Protein AF-0000000068231507 (afdb_homodimer)

Sequence (304 aa):
MLRFLLPLSLVLSSASALNRTSFLHSDNYHVSTVTATFSQALFDCKRLGWVLAIEEDAEETSALNTVLTETGHQADNIWLGGVYQEISGFYSQWIWIENGKIIEYTNWQSGEPSQSSTYPCIRKDALTSSYPGQWYANNCESNSYYFICQGDMLRFLLPLSLVLSSASALNRTSFLHSDNYHVSTVTATFSQALFDCKRLGWVLAIEEDAEETSALNTVLTETGHQADNIWLGGVYQEISGFYSQWIWIENGKIIEYTNWQSGEPSQSSTYPCIRKDALTSSYPGQWYANNCESNSYYFICQGD

InterPro domains:
  IPR001304 C-type lectin-like [PF00059] (36-150)
  IPR001304 C-type lectin-like [PS50041] (24-146)
  IPR001304 C-type lectin-like [SM00034] (16-150)
  IPR016186 C-type lectin-like/link domain superfamily [G3DSA:3.10.100.10] (15-150)
  IPR016187 C-type lectin fold [SSF56436] (28-150)
  IPR051663 C-type lectin and Tetranectin domain-containing protein [PTHR22799] (23-150)

Nearest PDB structures (foldseek):
  7juf-assembly2_B  TM=8.191E-01  e=8.506E-08  Homo sapiens
  7l62-assembly1_A  TM=7.751E-01  e=1.959E-07  Homo sapiens
  3l9j-assembly1_C  TM=8.094E-01  e=1.104E-06  Homo sapiens
  1egi-assembly1_A  TM=7.032E-01  e=3.859E-06  Homo sapiens
  7t4r-assembly1_A  TM=6.654E-01  e=7.434E-06  Homo sapiens

Foldseek 3Di:
DPPPPPPPPPPPPPPVPPPQFAWDDDDQKTWTPDWDFLVVQQCSQVVVVWGFADDQDPVSLVVVCVVCVVRVNQQFKAFGQWKFDDDDVPDIAIARNPVRHGRDDFFADPPPPDPPEDTWGWIFHHCPDPRHRGTYGHHRHPDIGMTMIGHD/DPPPPPPPPPPPPPPVPPPQFAWDDDDQKTWTPDWDFLVVQQCSQVVVVWGFADDQDPVSLVVVCVVCVVRVNLQFKAFGQWKFDDDDVPDIAIARNPVRHGRDDFFADPPPPDPPEDTWGWIFHHCPDPRHRGTYGHHRHPDIGMTMIGHD

Structure (mmCIF, N/CA/C/O backbone):
data_AF-0000000068231507-model_v1
#
loop_
_entity.id
_entity.type
_entity.pdbx_description
1 polymer 'C-type lectin domain-containing protein'
#
loop_
_atom_site.group_PDB
_atom_site.id
_atom_site.type_symbol
_atom_site.label_atom_id
_atom_site.label_alt_id
_atom_site.label_comp_id
_atom_site.label_asym_id
_atom_site.label_entity_id
_atom_site.label_seq_id
_atom_site.pdbx_PDB_ins_code
_atom_site.Cartn_x
_atom_site.Cartn_y
_atom_site.Cartn_z
_atom_site.occupancy
_atom_site.B_iso_or_equiv
_atom_site.auth_seq_id
_atom_site.auth_comp_id
_atom_site.auth_asym_id
_atom_site.auth_atom_id
_atom_site.pdbx_PDB_model_num
ATOM 1 N N . MET A 1 1 ? -55.875 20.703 -27.984 1 35.88 1 MET A N 1
ATOM 2 C CA . MET A 1 1 ? -54.688 20.953 -27.156 1 35.88 1 MET A CA 1
ATOM 3 C C . MET A 1 1 ? -53.812 19.703 -27.078 1 35.88 1 MET A C 1
ATOM 5 O O . MET A 1 1 ? -54.25 18.641 -26.641 1 35.88 1 MET A O 1
ATOM 9 N N . LEU A 1 2 ? -52.812 19.578 -28.047 1 38.75 2 LEU A N 1
ATOM 10 C CA . LEU A 1 2 ? -51.844 18.484 -28.266 1 38.75 2 LEU A CA 1
ATOM 11 C C . LEU A 1 2 ? -50.875 18.406 -27.109 1 38.75 2 LEU A C 1
ATOM 13 O O . LEU A 1 2 ? -50.156 19.359 -26.812 1 38.75 2 LEU A O 1
ATOM 17 N N . ARG A 1 3 ? -51.219 17.547 -26.094 1 46.53 3 ARG A N 1
ATOM 18 C CA . ARG A 1 3 ? -50.375 17.234 -24.953 1 46.53 3 ARG A CA 1
ATOM 19 C C . ARG A 1 3 ? -49 16.672 -25.391 1 46.53 3 ARG A C 1
ATOM 21 O O . ARG A 1 3 ? -48.938 15.609 -26.016 1 46.53 3 ARG A O 1
ATOM 28 N N . PHE A 1 4 ? -48.031 17.578 -25.734 1 44.31 4 PHE A N 1
ATOM 29 C CA . PHE A 1 4 ? -46.656 17.109 -25.969 1 44.31 4 PHE A CA 1
ATOM 30 C C . PHE A 1 4 ? -46.125 16.406 -24.734 1 44.31 4 PHE A C 1
ATOM 32 O O . PHE A 1 4 ? -46.094 16.984 -23.641 1 44.31 4 PHE A O 1
ATOM 39 N N . LEU A 1 5 ? -46.219 15.102 -24.703 1 46.78 5 LEU A N 1
ATOM 40 C CA . LEU A 1 5 ? -45.594 14.281 -23.672 1 46.78 5 LEU A CA 1
ATOM 41 C C . LEU A 1 5 ? -44.094 14.352 -23.75 1 46.78 5 LEU A C 1
ATOM 43 O O . LEU A 1 5 ? -43.5 13.992 -24.766 1 46.78 5 LEU A O 1
ATOM 47 N N . LEU A 1 6 ? -43.531 15.391 -23.125 1 46.06 6 LEU A N 1
ATOM 48 C CA . LEU A 1 6 ? -42.062 15.406 -23.062 1 46.06 6 LEU A CA 1
ATOM 49 C C . LEU A 1 6 ? -41.531 14.156 -22.375 1 46.06 6 LEU A C 1
ATOM 51 O O . LEU A 1 6 ? -41.938 13.852 -21.234 1 46.06 6 LEU A O 1
ATOM 55 N N . PRO A 1 7 ? -40.906 13.266 -23.234 1 52.22 7 PRO A N 1
ATOM 56 C CA . PRO A 1 7 ? -40.281 12.148 -22.5 1 52.22 7 PRO A CA 1
ATOM 57 C C . PRO A 1 7 ? -39.188 12.594 -21.547 1 52.22 7 PRO A C 1
ATOM 59 O O . PRO A 1 7 ? -38.312 13.391 -21.938 1 52.22 7 PRO A O 1
ATOM 62 N N . LEU A 1 8 ? -39.531 12.797 -20.297 1 48.03 8 LEU A N 1
ATOM 63 C CA . LEU A 1 8 ? -38.469 12.945 -19.297 1 48.03 8 LEU A CA 1
ATOM 64 C C . LEU A 1 8 ? -37.469 11.82 -19.422 1 48.03 8 LEU A C 1
ATOM 66 O O . LEU A 1 8 ? -37.781 10.664 -19.156 1 48.03 8 LEU A O 1
ATOM 70 N N . SER A 1 9 ? -36.531 12.031 -20.359 1 43.91 9 SER A N 1
ATOM 71 C CA . SER A 1 9 ? -35.438 11.086 -20.344 1 43.91 9 SER A CA 1
ATOM 72 C C . SER A 1 9 ? -34.688 11.125 -19.016 1 43.91 9 SER A C 1
ATOM 74 O O . SER A 1 9 ? -34.156 12.172 -18.625 1 43.91 9 SER A O 1
ATOM 76 N N . LEU A 1 10 ? -35.094 10.312 -18.062 1 41 10 LEU A N 1
ATOM 77 C CA . LEU A 1 10 ? -34.25 10.062 -16.891 1 41 10 LEU A CA 1
ATOM 78 C C . LEU A 1 10 ? -32.812 9.781 -17.297 1 41 10 LEU A C 1
ATOM 80 O O . LEU A 1 10 ? -32.531 8.758 -17.922 1 41 10 LEU A O 1
ATOM 84 N N . VAL A 1 11 ? -32.094 10.859 -17.5 1 38.72 11 VAL A N 1
ATOM 85 C CA . VAL A 1 11 ? -30.641 10.703 -17.641 1 38.72 11 VAL A CA 1
ATOM 86 C C . VAL A 1 11 ? -30.094 9.938 -16.438 1 38.72 11 VAL A C 1
ATOM 88 O O . VAL A 1 11 ? -30.156 10.414 -15.312 1 38.72 11 VAL A O 1
ATOM 91 N N . LEU A 1 12 ? -30.266 8.625 -16.438 1 39.69 12 LEU A N 1
ATOM 92 C CA . LEU A 1 12 ? -29.406 7.859 -15.539 1 39.69 12 LEU A CA 1
ATOM 93 C C . LEU A 1 12 ? -27.984 8.375 -15.594 1 39.69 12 LEU A C 1
ATOM 95 O O . LEU A 1 12 ? -27.297 8.25 -16.609 1 39.69 12 LEU A O 1
ATOM 99 N N . SER A 1 13 ? -27.828 9.539 -15.109 1 34.53 13 SER A N 1
ATOM 100 C CA . SER A 1 13 ? -26.422 9.875 -14.922 1 34.53 13 SER A CA 1
ATOM 101 C C . SER A 1 13 ? -25.641 8.719 -14.312 1 34.53 13 SER A C 1
ATOM 103 O O . SER A 1 13 ? -26.016 8.203 -13.25 1 34.53 13 SER A O 1
ATOM 105 N N . SER A 1 14 ? -25.125 7.816 -15.141 1 34.5 14 SER A N 1
ATOM 106 C CA . SER A 1 14 ? -24.109 6.875 -14.664 1 34.5 14 SER A CA 1
ATOM 107 C C . SER A 1 14 ? -23.141 7.551 -13.703 1 34.5 14 SER A C 1
ATOM 109 O O . SER A 1 14 ? -22.281 8.328 -14.117 1 34.5 14 SER A O 1
ATOM 111 N N . ALA A 1 15 ? -23.609 8.164 -12.625 1 33.62 15 ALA A N 1
ATOM 112 C CA . ALA A 1 15 ? -22.578 8.492 -11.641 1 33.62 15 ALA A CA 1
ATOM 113 C C . ALA A 1 15 ? -21.406 7.516 -11.734 1 33.62 15 ALA A C 1
ATOM 115 O O . ALA A 1 15 ? -21.609 6.301 -11.711 1 33.62 15 ALA A O 1
ATOM 116 N N . SER A 1 16 ? -20.438 7.77 -12.5 1 33.75 16 SER A N 1
ATOM 117 C CA . SER A 1 16 ? -19.172 7.051 -12.43 1 33.75 16 SER A CA 1
ATOM 118 C C . SER A 1 16 ? -18.938 6.5 -11.031 1 33.75 16 SER A C 1
ATOM 120 O O . SER A 1 16 ? -18.578 7.25 -10.117 1 33.75 16 SER A O 1
ATOM 122 N N . ALA A 1 17 ? -19.828 5.793 -10.406 1 37.31 17 ALA A N 1
ATOM 123 C CA . ALA A 1 17 ? -19.688 5.047 -9.156 1 37.31 17 ALA A CA 1
ATOM 124 C C . ALA A 1 17 ? -18.234 4.621 -8.938 1 37.31 17 ALA A C 1
ATOM 126 O O . ALA A 1 17 ? -17.578 4.152 -9.867 1 37.31 17 ALA A O 1
ATOM 127 N N . LEU A 1 18 ? -17.469 5.332 -8.195 1 42.47 18 LEU A N 1
ATOM 128 C CA . LEU A 1 18 ? -16.109 4.984 -7.758 1 42.47 18 LEU A CA 1
ATOM 129 C C . LEU A 1 18 ? -15.922 3.473 -7.758 1 42.47 18 LEU A C 1
ATOM 131 O O . LEU A 1 18 ? -16.625 2.75 -7.047 1 42.47 18 LEU A O 1
ATOM 135 N N . ASN A 1 19 ? -15.922 2.85 -8.906 1 49.78 19 ASN A N 1
ATOM 136 C CA . ASN A 1 19 ? -15.789 1.42 -9.164 1 49.78 19 ASN A CA 1
ATOM 137 C C . ASN A 1 19 ? -14.93 0.732 -8.109 1 49.78 19 ASN A C 1
ATOM 139 O O . ASN A 1 19 ? -13.711 0.908 -8.078 1 49.78 19 ASN A O 1
ATOM 143 N N . ARG A 1 20 ? -15.469 0.669 -6.84 1 63.59 20 ARG A N 1
ATOM 144 C CA . ARG A 1 20 ? -14.883 -0.117 -5.758 1 63.59 20 ARG A CA 1
ATOM 145 C C . ARG A 1 20 ? -14.469 -1.499 -6.25 1 63.59 20 ARG A C 1
ATOM 147 O O . ARG A 1 20 ? -15.18 -2.125 -7.035 1 63.59 20 ARG A O 1
ATOM 154 N N . THR A 1 21 ? -13.203 -1.754 -6.109 1 76.31 21 THR A N 1
ATOM 155 C CA . THR A 1 21 ? -12.727 -3.107 -6.379 1 76.31 21 THR A CA 1
ATOM 156 C C . THR A 1 21 ? -13.633 -4.137 -5.707 1 76.31 21 THR A C 1
ATOM 158 O O . THR A 1 21 ? -13.984 -3.992 -4.535 1 76.31 21 THR A O 1
ATOM 161 N N . SER A 1 22 ? -14.258 -4.988 -6.523 1 88 22 SER A N 1
ATOM 162 C CA . SER A 1 22 ? -14.992 -6.125 -5.977 1 88 22 SER A CA 1
ATOM 163 C C . SER A 1 22 ? -14.117 -7.375 -5.93 1 88 22 SER A C 1
ATOM 165 O O . SER A 1 22 ? -13.078 -7.438 -6.59 1 88 22 SER A O 1
ATOM 167 N N . PHE A 1 23 ? -14.539 -8.312 -5.074 1 92.5 23 PHE A N 1
ATOM 168 C CA . PHE A 1 23 ? -13.734 -9.492 -4.812 1 92.5 23 PHE A CA 1
ATOM 169 C C . PHE A 1 23 ? -14.594 -10.75 -4.836 1 92.5 23 PHE A C 1
ATOM 171 O O . PHE A 1 23 ? -15.766 -10.719 -4.457 1 92.5 23 PHE A O 1
ATOM 178 N N . LEU A 1 24 ? -14.008 -11.797 -5.398 1 94.75 24 LEU A N 1
ATOM 179 C CA . LEU A 1 24 ? -14.531 -13.141 -5.199 1 94.75 24 LEU A CA 1
ATOM 180 C C . LEU A 1 24 ? -13.867 -13.812 -4.008 1 94.75 24 LEU A C 1
ATOM 182 O O . LEU A 1 24 ? -12.656 -13.672 -3.807 1 94.75 24 LEU A O 1
ATOM 186 N N . HIS A 1 25 ? -14.68 -14.531 -3.287 1 88.94 25 HIS A N 1
ATOM 187 C CA . HIS A 1 25 ? -14.211 -15.023 -1.994 1 88.94 25 HIS A CA 1
ATOM 188 C C . HIS A 1 25 ? -14.07 -16.547 -1.998 1 88.94 25 HIS A C 1
ATOM 190 O O . HIS A 1 25 ? -14.883 -17.25 -2.592 1 88.94 25 HIS A O 1
ATOM 196 N N . SER A 1 26 ? -12.992 -17.016 -1.359 1 86.06 26 SER A N 1
ATOM 197 C CA . SER A 1 26 ? -12.758 -18.422 -1.038 1 86.06 26 SER A CA 1
ATOM 198 C C . SER A 1 26 ? -11.938 -18.562 0.234 1 86.06 26 SER A C 1
ATOM 200 O O . SER A 1 26 ? -10.75 -18.234 0.252 1 86.06 26 SER A O 1
ATOM 202 N N . ASP A 1 27 ? -12.602 -19.125 1.352 1 89.25 27 ASP A N 1
ATOM 203 C CA . ASP A 1 27 ? -11.93 -19.25 2.641 1 89.25 27 ASP A CA 1
ATOM 204 C C . ASP A 1 27 ? -11.391 -17.906 3.117 1 89.25 27 ASP A C 1
ATOM 206 O O . ASP A 1 27 ? -12.148 -16.938 3.24 1 89.25 27 ASP A O 1
ATOM 210 N N . ASN A 1 28 ? -10.109 -17.797 3.416 1 93.56 28 ASN A N 1
ATOM 211 C CA . ASN A 1 28 ? -9.539 -16.547 3.928 1 93.56 28 ASN A CA 1
ATOM 212 C C . ASN A 1 28 ? -8.883 -15.734 2.814 1 93.56 28 ASN A C 1
ATOM 214 O O . ASN A 1 28 ? -8.125 -14.805 3.086 1 93.56 28 ASN A O 1
ATOM 218 N N . TYR A 1 29 ? -9.273 -16.109 1.583 1 97.5 29 TYR A N 1
ATOM 219 C CA . TYR A 1 29 ? -8.695 -15.414 0.438 1 97.5 29 TYR A CA 1
ATOM 220 C C . TYR A 1 29 ? -9.773 -14.68 -0.349 1 97.5 29 TYR A C 1
ATOM 222 O O . TYR A 1 29 ? -10.922 -15.117 -0.404 1 97.5 29 TYR A O 1
ATOM 230 N N . HIS A 1 30 ? -9.383 -13.531 -0.897 1 96.25 30 HIS A N 1
ATOM 231 C CA . HIS A 1 30 ? -10.227 -12.648 -1.688 1 96.25 30 HIS A CA 1
ATOM 232 C C . HIS A 1 30 ? -9.547 -12.258 -2.998 1 96.25 30 HIS A C 1
ATOM 234 O O . HIS A 1 30 ? -8.531 -11.555 -2.992 1 96.25 30 HIS A O 1
ATOM 240 N N . VAL A 1 31 ? -10.078 -12.766 -4.109 1 98.19 31 VAL A N 1
ATOM 241 C CA . VAL A 1 31 ? -9.461 -12.508 -5.41 1 98.19 31 VAL A CA 1
ATOM 242 C C . VAL A 1 31 ? -10.188 -11.352 -6.098 1 98.19 31 VAL A C 1
ATOM 244 O O . VAL A 1 31 ? -11.414 -11.352 -6.211 1 98.19 31 VAL A O 1
ATOM 247 N N . SER A 1 32 ? -9.438 -10.344 -6.531 1 97.5 32 SER A N 1
ATOM 248 C CA . SER A 1 32 ? -10.016 -9.148 -7.148 1 97.5 32 SER A CA 1
ATOM 249 C C . SER A 1 32 ? -10.742 -9.492 -8.445 1 97.5 32 SER A C 1
ATOM 251 O O . SER A 1 32 ? -10.398 -10.477 -9.109 1 97.5 32 SER A O 1
ATOM 253 N N . THR A 1 33 ? -11.727 -8.656 -8.805 1 96.75 33 THR A N 1
ATOM 254 C CA . THR A 1 33 ? -12.414 -8.812 -10.078 1 96.75 33 THR A CA 1
ATOM 255 C C . THR A 1 33 ? -11.945 -7.773 -11.086 1 96.75 33 THR A C 1
ATOM 257 O O . THR A 1 33 ? -12.453 -7.707 -12.203 1 96.75 33 THR A O 1
ATOM 260 N N . VAL A 1 34 ? -10.992 -6.926 -10.688 1 96.56 34 VAL A N 1
ATOM 261 C CA . VAL A 1 34 ? -10.359 -5.949 -11.562 1 96.56 34 VAL A CA 1
ATOM 262 C C . VAL A 1 34 ? -8.836 -6.062 -11.461 1 96.56 34 VAL A C 1
ATOM 264 O O . VAL A 1 34 ? -8.32 -6.59 -10.469 1 96.56 34 VAL A O 1
ATOM 267 N N . THR A 1 35 ? -8.172 -5.645 -12.539 1 98.12 35 THR A N 1
ATOM 268 C CA . THR A 1 35 ? -6.719 -5.582 -12.484 1 98.12 35 THR A CA 1
ATOM 269 C C . THR A 1 35 ? -6.254 -4.242 -11.914 1 98.12 35 THR A C 1
ATOM 271 O O . THR A 1 35 ? -6.992 -3.258 -11.961 1 98.12 35 THR A O 1
ATOM 274 N N . ALA A 1 36 ? -5.105 -4.168 -11.352 1 98 36 ALA A N 1
ATOM 275 C CA . ALA A 1 36 ? -4.508 -2.967 -10.773 1 98 36 ALA A CA 1
ATOM 276 C C . ALA A 1 36 ? -2.986 -3.059 -10.758 1 98 36 ALA A C 1
ATOM 278 O O . ALA A 1 36 ? -2.422 -4.137 -10.961 1 98 36 ALA A O 1
ATOM 279 N N . THR A 1 37 ? -2.314 -1.858 -10.617 1 97.44 37 THR A N 1
ATOM 280 C CA . THR A 1 37 ? -0.885 -1.89 -10.32 1 97.44 37 THR A CA 1
ATOM 281 C C . THR A 1 37 ? -0.627 -2.502 -8.953 1 97.44 37 THR A C 1
ATOM 283 O O . THR A 1 37 ? -1.561 -2.713 -8.172 1 97.44 37 THR A O 1
ATOM 286 N N . PHE A 1 38 ? 0.608 -2.811 -8.734 1 97.56 38 PHE A N 1
ATOM 287 C CA . PHE A 1 38 ? 0.937 -3.391 -7.438 1 97.56 38 PHE A CA 1
ATOM 288 C C . PHE A 1 38 ? 0.535 -2.451 -6.305 1 97.56 38 PHE A C 1
ATOM 290 O O . PHE A 1 38 ? -0.063 -2.883 -5.316 1 97.56 38 PHE A O 1
ATOM 297 N N . SER A 1 39 ? 0.92 -1.185 -6.449 1 97.19 39 SER A N 1
ATOM 298 C CA . SER A 1 39 ? 0.623 -0.227 -5.391 1 97.19 39 SER A CA 1
ATOM 299 C C . SER A 1 39 ? -0.878 -0.125 -5.141 1 97.19 39 SER A C 1
ATOM 301 O O . SER A 1 39 ? -1.319 -0.052 -3.992 1 97.19 39 SER A O 1
ATOM 303 N N . GLN A 1 40 ? -1.629 -0.122 -6.203 1 96.88 40 GLN A N 1
ATOM 304 C CA . GLN A 1 40 ? -3.08 -0.073 -6.066 1 96.88 40 GLN A CA 1
ATOM 305 C C . GLN A 1 40 ? -3.613 -1.341 -5.402 1 96.88 40 GLN A C 1
ATOM 307 O O . GLN A 1 40 ? -4.52 -1.279 -4.57 1 96.88 40 GLN A O 1
ATOM 312 N N . ALA A 1 41 ? -3.096 -2.488 -5.773 1 98.12 41 ALA A N 1
ATOM 313 C CA . ALA A 1 41 ? -3.492 -3.762 -5.176 1 98.12 41 ALA A CA 1
ATOM 314 C C . ALA A 1 41 ? -3.207 -3.775 -3.678 1 98.12 41 ALA A C 1
ATOM 316 O O . ALA A 1 41 ? -4.051 -4.199 -2.883 1 98.12 41 ALA A O 1
ATOM 317 N N . LEU A 1 42 ? -1.971 -3.324 -3.348 1 97.5 42 LEU A N 1
ATOM 318 C CA . LEU A 1 42 ? -1.574 -3.221 -1.947 1 97.5 42 LEU A CA 1
ATOM 319 C C . LEU A 1 42 ? -2.584 -2.395 -1.156 1 97.5 42 LEU A C 1
ATOM 321 O O . LEU A 1 42 ? -3.053 -2.826 -0.1 1 97.5 42 LEU A O 1
ATOM 325 N N . PHE A 1 43 ? -2.938 -1.271 -1.662 1 95.62 43 PHE A N 1
ATOM 326 C CA . PHE A 1 43 ? -3.857 -0.356 -0.998 1 95.62 43 PHE A CA 1
ATOM 327 C C . PHE A 1 43 ? -5.258 -0.952 -0.93 1 95.62 43 PHE A C 1
ATOM 329 O O . PHE A 1 43 ? -5.922 -0.872 0.106 1 95.62 43 PHE A O 1
ATOM 336 N N . ASP A 1 44 ? -5.727 -1.572 -2.008 1 94.44 44 ASP A N 1
ATOM 337 C CA . ASP A 1 44 ? -7.078 -2.119 -2.072 1 94.44 44 ASP A CA 1
ATOM 338 C C . ASP A 1 44 ? -7.273 -3.227 -1.038 1 94.44 44 ASP A C 1
ATOM 340 O O . ASP A 1 44 ? -8.352 -3.361 -0.462 1 94.44 44 ASP A O 1
ATOM 344 N N . CYS A 1 45 ? -6.262 -4.008 -0.833 1 95.12 45 CYS A N 1
ATOM 345 C CA . CYS A 1 45 ? -6.371 -5.023 0.209 1 95.12 45 CYS A CA 1
ATOM 346 C C . CYS A 1 45 ? -6.387 -4.383 1.593 1 95.12 45 CYS A C 1
ATOM 348 O O . CYS A 1 45 ? -7.27 -4.668 2.402 1 95.12 45 CYS A O 1
ATOM 350 N N . LYS A 1 46 ? -5.523 -3.502 1.839 1 93 46 LYS A N 1
ATOM 351 C CA . LYS A 1 46 ? -5.34 -2.949 3.178 1 93 46 LYS A CA 1
ATOM 352 C C . LYS A 1 46 ? -6.551 -2.121 3.6 1 93 46 LYS A C 1
ATOM 354 O O . LYS A 1 46 ? -6.926 -2.115 4.773 1 93 46 LYS A O 1
ATOM 359 N N . ARG A 1 47 ? -7.066 -1.36 2.646 1 90.31 47 ARG A N 1
ATOM 360 C CA . ARG A 1 47 ? -8.188 -0.498 3.014 1 90.31 47 ARG A CA 1
ATOM 361 C C . ARG A 1 47 ? -9.391 -1.322 3.465 1 90.31 47 ARG A C 1
ATOM 363 O O . ARG A 1 47 ? -10.328 -0.787 4.055 1 90.31 47 ARG A O 1
ATOM 370 N N . LEU A 1 48 ? -9.383 -2.629 3.207 1 88.44 48 LEU A N 1
ATOM 371 C CA . LEU A 1 48 ? -10.461 -3.523 3.621 1 88.44 48 LEU A CA 1
ATOM 372 C C . LEU A 1 48 ? -10.047 -4.34 4.84 1 88.44 48 LEU A C 1
ATOM 374 O O . LEU A 1 48 ? -10.781 -5.23 5.273 1 88.44 48 LEU A O 1
ATOM 378 N N . GLY A 1 49 ? -8.844 -4.074 5.402 1 89.25 49 GLY A N 1
ATOM 379 C CA . GLY A 1 49 ? -8.344 -4.789 6.566 1 89.25 49 GLY A CA 1
ATOM 380 C C . GLY A 1 49 ? -7.645 -6.086 6.215 1 89.25 49 GLY A C 1
ATOM 381 O O . GLY A 1 49 ? -7.367 -6.906 7.09 1 89.25 49 GLY A O 1
ATOM 382 N N . TRP A 1 50 ? -7.461 -6.273 4.938 1 93.31 50 TRP A N 1
ATOM 383 C CA . TRP A 1 50 ? -6.762 -7.457 4.445 1 93.31 50 TRP A CA 1
ATOM 384 C C . TRP A 1 50 ? -5.324 -7.117 4.055 1 93.31 50 TRP A C 1
ATOM 386 O O . TRP A 1 50 ? -4.824 -6.043 4.387 1 93.31 50 TRP A O 1
ATOM 396 N N . VAL A 1 51 ? -4.586 -8.125 3.576 1 95.94 51 VAL A N 1
ATOM 397 C CA . VAL A 1 51 ? -3.225 -7.926 3.088 1 95.94 51 VAL A CA 1
ATOM 398 C C . VAL A 1 51 ? -3.023 -8.703 1.787 1 95.94 51 VAL A C 1
ATOM 400 O O . VAL A 1 51 ? -3.727 -9.68 1.524 1 95.94 51 VAL A O 1
ATOM 403 N N . LEU A 1 52 ? -2.117 -8.188 0.941 1 98.06 52 LEU A N 1
ATOM 404 C CA . LEU A 1 52 ? -1.762 -9.016 -0.207 1 98.06 52 LEU A CA 1
ATOM 405 C C . LEU A 1 52 ? -1.254 -10.383 0.244 1 98.06 52 LEU A C 1
ATOM 407 O O . LEU A 1 52 ? -0.46 -10.477 1.184 1 98.06 52 LEU A O 1
ATOM 411 N N . ALA A 1 53 ? -1.681 -11.406 -0.45 1 98.31 53 ALA A N 1
ATOM 412 C CA . ALA A 1 53 ? -1.384 -12.773 -0.045 1 98.31 53 ALA A CA 1
ATOM 413 C C . ALA A 1 53 ? 0.097 -13.094 -0.231 1 98.31 53 ALA A C 1
ATOM 415 O O . ALA A 1 53 ? 0.769 -12.484 -1.07 1 98.31 53 ALA A O 1
ATOM 416 N N . ILE A 1 54 ? 0.575 -14.023 0.561 1 98 54 ILE A N 1
ATOM 417 C CA . ILE A 1 54 ? 1.965 -14.461 0.516 1 98 54 ILE A CA 1
ATOM 418 C C . ILE A 1 54 ? 2.02 -15.984 0.345 1 98 54 ILE A C 1
ATOM 420 O O . ILE A 1 54 ? 1.013 -16.672 0.53 1 98 54 ILE A O 1
ATOM 424 N N . GLU A 1 55 ? 3.127 -16.5 -0.092 1 97.75 55 GLU A N 1
ATOM 425 C CA . GLU A 1 55 ? 3.445 -17.922 -0.182 1 97.75 55 GLU A CA 1
ATOM 426 C C . GLU A 1 55 ? 4.723 -18.25 0.585 1 97.75 55 GLU A C 1
ATOM 428 O O . GLU A 1 55 ? 5.82 -18.203 0.025 1 97.75 55 GLU A O 1
ATOM 433 N N . GLU A 1 56 ? 4.48 -18.703 1.808 1 97.25 56 GLU A N 1
ATOM 434 C CA . GLU A 1 56 ? 5.656 -18.938 2.641 1 97.25 56 GLU A CA 1
ATOM 435 C C . GLU A 1 56 ? 6.047 -20.406 2.627 1 97.25 56 GLU A C 1
ATOM 437 O O . GLU A 1 56 ? 7.094 -20.781 3.164 1 97.25 56 GLU A O 1
ATOM 442 N N . ASP A 1 57 ? 5.203 -21.266 2.141 1 97.56 57 ASP A N 1
ATOM 443 C CA . ASP A 1 57 ? 5.504 -22.688 1.996 1 97.56 57 ASP A CA 1
ATOM 444 C C . ASP A 1 57 ? 4.668 -23.312 0.881 1 97.56 57 ASP A C 1
ATOM 446 O O . ASP A 1 57 ? 3.822 -22.641 0.281 1 97.56 57 ASP A O 1
ATOM 450 N N . ALA A 1 58 ? 4.984 -24.578 0.623 1 97.44 58 ALA A N 1
ATOM 451 C CA . ALA A 1 58 ? 4.328 -25.281 -0.473 1 97.44 58 ALA A CA 1
ATOM 452 C C . ALA A 1 58 ? 2.828 -25.406 -0.217 1 97.44 58 ALA A C 1
ATOM 454 O O . ALA A 1 58 ? 2.027 -25.391 -1.155 1 97.44 58 ALA A O 1
ATOM 455 N N . GLU A 1 59 ? 2.457 -25.516 0.991 1 97.62 59 GLU A N 1
ATOM 456 C CA . GLU A 1 59 ? 1.044 -25.641 1.34 1 97.62 59 GLU A CA 1
ATOM 457 C C . GLU A 1 59 ? 0.277 -24.359 0.983 1 97.62 59 GLU A C 1
ATOM 459 O O . GLU A 1 59 ? -0.814 -24.438 0.413 1 97.62 59 GLU A O 1
ATOM 464 N N . GLU A 1 60 ? 0.829 -23.25 1.348 1 96.81 60 GLU A N 1
ATOM 465 C CA . GLU A 1 60 ? 0.204 -21.984 0.998 1 96.81 60 GLU A CA 1
ATOM 466 C C . GLU A 1 60 ? 0.131 -21.797 -0.516 1 96.81 60 GLU A C 1
ATOM 468 O O . GLU A 1 60 ? -0.862 -21.297 -1.038 1 96.81 60 GLU A O 1
ATOM 473 N N . THR A 1 61 ? 1.185 -22.234 -1.206 1 97.94 61 THR A N 1
ATOM 474 C CA . THR A 1 61 ? 1.195 -22.188 -2.664 1 97.94 61 THR A CA 1
ATOM 475 C C . THR A 1 61 ? 0.033 -22.984 -3.242 1 97.94 61 THR A C 1
ATOM 477 O O . THR A 1 61 ? -0.703 -22.484 -4.102 1 97.94 61 THR A O 1
ATOM 480 N N . SER A 1 62 ? -0.113 -24.188 -2.77 1 97.56 62 SER A N 1
ATOM 481 C CA . SER A 1 62 ? -1.188 -25.062 -3.238 1 97.56 62 SER A CA 1
ATOM 482 C C . SER A 1 62 ? -2.557 -24.484 -2.896 1 97.56 62 SER A C 1
ATOM 484 O O . SER A 1 62 ? -3.49 -24.562 -3.697 1 97.56 62 SER A O 1
ATOM 486 N N . ALA A 1 63 ? -2.701 -23.891 -1.725 1 97.44 63 ALA A N 1
ATOM 487 C CA . ALA A 1 63 ? -3.957 -23.266 -1.317 1 97.44 63 ALA A CA 1
ATOM 488 C C . ALA A 1 63 ? -4.332 -22.141 -2.262 1 97.44 63 ALA A C 1
ATOM 490 O O . ALA A 1 63 ? -5.492 -22.016 -2.674 1 97.44 63 ALA A O 1
ATOM 491 N N . LEU A 1 64 ? -3.371 -21.297 -2.588 1 98.25 64 LEU A N 1
ATOM 492 C CA . LEU A 1 64 ? -3.641 -20.188 -3.492 1 98.25 64 LEU A CA 1
ATOM 493 C C . LEU A 1 64 ? -4.027 -20.703 -4.879 1 98.25 64 LEU A C 1
ATOM 495 O O . LEU A 1 64 ? -4.926 -20.141 -5.52 1 98.25 64 LEU A O 1
ATOM 499 N N . ASN A 1 65 ? -3.355 -21.781 -5.355 1 98.38 65 ASN A N 1
ATOM 500 C CA . ASN A 1 65 ? -3.734 -22.375 -6.637 1 98.38 65 ASN A CA 1
ATOM 501 C C . ASN A 1 65 ? -5.188 -22.844 -6.625 1 98.38 65 ASN A C 1
ATOM 503 O O . ASN A 1 65 ? -5.914 -22.641 -7.602 1 98.38 65 ASN A O 1
ATOM 507 N N . THR A 1 66 ? -5.547 -23.438 -5.582 1 98.12 66 THR A N 1
ATOM 508 C CA . THR A 1 66 ? -6.914 -23.922 -5.441 1 98.12 66 THR A CA 1
ATOM 509 C C . THR A 1 66 ? -7.906 -22.766 -5.48 1 98.12 66 THR A C 1
ATOM 511 O O . THR A 1 66 ? -8.914 -22.828 -6.184 1 98.12 66 THR A O 1
ATOM 514 N N . VAL A 1 67 ? -7.66 -21.688 -4.789 1 98.12 67 VAL A N 1
ATOM 515 C CA . VAL A 1 67 ? -8.523 -20.516 -4.742 1 98.12 67 VAL A CA 1
ATOM 516 C C . VAL A 1 67 ? -8.656 -19.906 -6.141 1 98.12 67 VAL A C 1
ATOM 518 O O . VAL A 1 67 ? -9.75 -19.516 -6.551 1 98.12 67 VAL A O 1
ATOM 521 N N . LEU A 1 68 ? -7.566 -19.859 -6.844 1 98.38 68 LEU A N 1
ATOM 522 C CA . LEU A 1 68 ? -7.586 -19.281 -8.188 1 98.38 68 LEU A CA 1
ATOM 523 C C . LEU A 1 68 ? -8.438 -20.125 -9.125 1 98.38 68 LEU A C 1
ATOM 525 O O . LEU A 1 68 ? -9.125 -19.578 -10 1 98.38 68 LEU A O 1
ATOM 529 N N . THR A 1 69 ? -8.344 -21.422 -8.953 1 98.06 69 THR A N 1
ATOM 530 C CA . THR A 1 69 ? -9.188 -22.312 -9.734 1 98.06 69 THR A CA 1
ATOM 531 C C . THR A 1 69 ? -10.656 -22.109 -9.383 1 98.06 69 THR A C 1
ATOM 533 O O . THR A 1 69 ? -11.5 -21.953 -10.273 1 98.06 69 THR A O 1
ATOM 536 N N . GLU A 1 70 ? -10.953 -22.016 -8.141 1 97.69 70 GLU A N 1
ATOM 537 C CA . GLU A 1 70 ? -12.328 -21.922 -7.656 1 97.69 70 GLU A CA 1
ATOM 538 C C . GLU A 1 70 ? -12.961 -20.594 -8.062 1 97.69 70 GLU A C 1
ATOM 540 O O . GLU A 1 70 ? -14.172 -20.516 -8.266 1 97.69 70 GLU A O 1
ATOM 545 N N . THR A 1 71 ? -12.188 -19.594 -8.203 1 97.62 71 THR A N 1
ATOM 546 C CA . THR A 1 71 ? -12.727 -18.266 -8.484 1 97.62 71 THR A CA 1
ATOM 547 C C . THR A 1 71 ? -12.648 -17.953 -9.977 1 97.62 71 THR A C 1
ATOM 549 O O . THR A 1 71 ? -12.961 -16.844 -10.398 1 97.62 71 THR A O 1
ATOM 552 N N . GLY A 1 72 ? -12.195 -18.891 -10.719 1 97.56 72 GLY A N 1
ATOM 553 C CA . GLY A 1 72 ? -12.18 -18.734 -12.164 1 97.56 72 GLY A CA 1
ATOM 554 C C . GLY A 1 72 ? -11.008 -17.922 -12.664 1 97.56 72 GLY A C 1
ATOM 555 O O . GLY A 1 72 ? -11.086 -17.297 -13.727 1 97.56 72 GLY A O 1
ATOM 556 N N . HIS A 1 73 ? -9.922 -17.922 -11.922 1 98.56 73 HIS A N 1
ATOM 557 C CA . HIS A 1 73 ? -8.766 -17.109 -12.281 1 98.56 73 HIS A CA 1
ATOM 558 C C . HIS A 1 73 ? -7.59 -17.984 -12.719 1 98.56 73 HIS A C 1
ATOM 560 O O . HIS A 1 73 ? -6.434 -17.594 -12.57 1 98.56 73 HIS A O 1
ATOM 566 N N . GLN A 1 74 ? -7.852 -19.141 -13.258 1 98.19 74 GLN A N 1
ATOM 567 C CA . GLN A 1 74 ? -6.793 -20.062 -13.633 1 98.19 74 GLN A CA 1
ATOM 568 C C . GLN A 1 74 ? -5.934 -19.5 -14.766 1 98.19 74 GLN A C 1
ATOM 570 O O . GLN A 1 74 ? -4.746 -19.812 -14.867 1 98.19 74 GLN A O 1
ATOM 575 N N . ALA A 1 75 ? -6.469 -18.672 -15.617 1 98.69 75 ALA A N 1
ATOM 576 C CA . ALA A 1 75 ? -5.758 -18.188 -16.797 1 98.69 75 ALA A CA 1
ATOM 577 C C . ALA A 1 75 ? -5.184 -16.797 -16.547 1 98.69 75 ALA A C 1
ATOM 579 O O . ALA A 1 75 ? -4.715 -16.125 -17.469 1 98.69 75 ALA A O 1
ATOM 580 N N . ASP A 1 76 ? -5.27 -16.328 -15.352 1 98.75 76 ASP A N 1
ATOM 581 C CA . ASP A 1 76 ? -4.895 -14.945 -15.039 1 98.75 76 ASP A CA 1
ATOM 582 C C . ASP A 1 76 ? -3.588 -14.898 -14.25 1 98.75 76 ASP A C 1
ATOM 584 O O . ASP A 1 76 ? -3.303 -15.789 -13.453 1 98.75 76 ASP A O 1
ATOM 588 N N . ASN A 1 77 ? -2.773 -13.883 -14.508 1 98.81 77 ASN A N 1
ATOM 589 C CA . ASN A 1 77 ? -1.659 -13.531 -13.633 1 98.81 77 ASN A CA 1
ATOM 590 C C . ASN A 1 77 ? -2.133 -12.781 -12.391 1 98.81 77 ASN A C 1
ATOM 592 O O . ASN A 1 77 ? -3.102 -12.023 -12.453 1 98.81 77 ASN A O 1
ATOM 596 N N . ILE A 1 78 ? -1.397 -13.062 -11.281 1 98.88 78 ILE A N 1
ATOM 597 C CA . ILE A 1 78 ? -1.896 -12.594 -9.992 1 98.88 78 ILE A CA 1
ATOM 598 C C . ILE A 1 78 ? -0.777 -11.883 -9.234 1 98.88 78 ILE A C 1
ATOM 600 O O . ILE A 1 78 ? 0.329 -12.414 -9.109 1 98.88 78 ILE A O 1
ATOM 604 N N . TRP A 1 79 ? -1.055 -10.602 -8.758 1 98.88 79 TRP A N 1
ATOM 605 C CA . TRP A 1 79 ? -0.128 -10.008 -7.805 1 98.88 79 TRP A CA 1
ATOM 606 C C . TRP A 1 79 ? -0.16 -10.75 -6.473 1 98.88 79 TRP A C 1
ATOM 608 O O . TRP A 1 79 ? -1.235 -11.062 -5.953 1 98.88 79 TRP A O 1
ATOM 618 N N . LEU A 1 80 ? 1.016 -11.062 -5.902 1 98.81 80 LEU A N 1
ATOM 619 C CA . LEU A 1 80 ? 1.218 -11.438 -4.508 1 98.81 80 LEU A CA 1
ATOM 620 C C . LEU A 1 80 ? 1.853 -10.297 -3.721 1 98.81 80 LEU A C 1
ATOM 622 O O . LEU A 1 80 ? 2.068 -9.211 -4.258 1 98.81 80 LEU A O 1
ATOM 626 N N . GLY A 1 81 ? 2.189 -10.57 -2.443 1 98.5 81 GLY A N 1
ATOM 627 C CA . GLY A 1 81 ? 2.672 -9.492 -1.59 1 98.5 81 GLY A CA 1
ATOM 628 C C . GLY A 1 81 ? 4.184 -9.383 -1.569 1 98.5 81 GLY A C 1
ATOM 629 O O . GLY A 1 81 ? 4.754 -8.742 -0.681 1 98.5 81 GLY A O 1
ATOM 630 N N . GLY A 1 82 ? 4.855 -9.969 -2.533 1 97.62 82 GLY A N 1
ATOM 631 C CA . GLY A 1 82 ? 6.309 -9.945 -2.523 1 97.62 82 GLY A CA 1
ATOM 632 C C . GLY A 1 82 ? 6.891 -8.766 -3.281 1 97.62 82 GLY A C 1
ATOM 633 O O . GLY A 1 82 ? 6.43 -8.438 -4.375 1 97.62 82 GLY A O 1
ATOM 634 N N . VAL A 1 83 ? 7.898 -8.172 -2.699 1 95.94 83 VAL A N 1
ATOM 635 C CA . VAL A 1 83 ? 8.539 -7.004 -3.297 1 95.94 83 VAL A CA 1
ATOM 636 C C . VAL A 1 83 ? 10.047 -7.086 -3.102 1 95.94 83 VAL A C 1
ATOM 638 O O . VAL A 1 83 ? 10.523 -7.672 -2.127 1 95.94 83 VAL A O 1
ATOM 641 N N . TYR A 1 84 ? 10.727 -6.539 -4.117 1 93.31 84 TYR A N 1
ATOM 642 C CA . TYR A 1 84 ? 12.164 -6.336 -3.955 1 93.31 84 TYR A CA 1
ATOM 643 C C . TYR A 1 84 ? 12.445 -5.039 -3.209 1 93.31 84 TYR A C 1
ATOM 645 O O . TYR A 1 84 ? 12.273 -3.949 -3.758 1 93.31 84 TYR A O 1
ATOM 653 N N . GLN A 1 85 ? 12.828 -5.191 -1.893 1 89.12 85 GLN A N 1
ATOM 654 C CA . GLN A 1 85 ? 13.047 -4.023 -1.048 1 89.12 85 GLN A CA 1
ATOM 655 C C . GLN A 1 85 ? 14.492 -3.535 -1.146 1 89.12 85 GLN A C 1
ATOM 657 O O . GLN A 1 85 ? 15.43 -4.332 -1.083 1 89.12 85 GLN A O 1
ATOM 662 N N . GLU A 1 86 ? 14.586 -2.27 -1.448 1 78 86 GLU A N 1
ATOM 663 C CA . GLU A 1 86 ? 15.906 -1.643 -1.413 1 78 86 GLU A CA 1
ATOM 664 C C . GLU A 1 86 ? 16.172 -0.996 -0.057 1 78 86 GLU A C 1
ATOM 666 O O . GLU A 1 86 ? 15.438 -0.102 0.367 1 78 86 GLU A O 1
ATOM 671 N N . ILE A 1 87 ? 17 -1.789 0.694 1 70.88 87 ILE A N 1
ATOM 672 C CA . ILE A 1 87 ? 17.391 -1.208 1.972 1 70.88 87 ILE A CA 1
ATOM 673 C C . ILE A 1 87 ? 18.672 -0.394 1.792 1 70.88 87 ILE A C 1
ATOM 675 O O . ILE A 1 87 ? 19.656 -0.876 1.21 1 70.88 87 ILE A O 1
ATOM 679 N N . SER A 1 88 ? 18.766 0.674 2.471 1 59.47 88 SER A N 1
ATOM 680 C CA . SER A 1 88 ? 19.922 1.563 2.477 1 59.47 88 SER A CA 1
ATOM 681 C C . SER A 1 88 ? 20.844 1.285 1.289 1 59.47 88 SER A C 1
ATOM 683 O O . SER A 1 88 ? 20.844 0.177 0.75 1 59.47 88 SER A O 1
ATOM 685 N N . GLY A 1 89 ? 20.766 1.78 0.086 1 58.56 89 GLY A N 1
ATOM 686 C CA . GLY A 1 89 ? 21.625 1.78 -1.092 1 58.56 89 GLY A CA 1
ATOM 687 C C . GLY A 1 89 ? 22.578 0.606 -1.134 1 58.56 89 GLY A C 1
ATOM 688 O O . GLY A 1 89 ? 23.234 0.367 -2.152 1 58.56 89 GLY A O 1
ATOM 689 N N . PHE A 1 90 ? 22.641 -0.273 -0.003 1 63.38 90 PHE A N 1
ATOM 690 C CA . PHE A 1 90 ? 23.75 -1.232 -0.049 1 63.38 90 PHE A CA 1
ATOM 691 C C . PHE A 1 90 ? 23.219 -2.66 -0.09 1 63.38 90 PHE A C 1
ATOM 693 O O . PHE A 1 90 ? 23.906 -3.574 -0.542 1 63.38 90 PHE A O 1
ATOM 700 N N . TYR A 1 91 ? 22.016 -2.738 0.388 1 76.88 91 TYR A N 1
ATOM 701 C CA . TYR A 1 91 ? 21.5 -4.105 0.398 1 76.88 91 TYR A CA 1
ATOM 702 C C . TYR A 1 91 ? 20.062 -4.148 -0.1 1 76.88 91 TYR A C 1
ATOM 704 O O . TYR A 1 91 ? 19.328 -3.172 0.037 1 76.88 91 TYR A O 1
ATOM 712 N N . SER A 1 92 ? 19.797 -5.102 -1.022 1 84.75 92 SER A N 1
ATOM 713 C CA . SER A 1 92 ? 18.453 -5.367 -1.503 1 84.75 92 SER A CA 1
ATOM 714 C C . SER A 1 92 ? 18.047 -6.812 -1.238 1 84.75 92 SER A C 1
ATOM 716 O O . SER A 1 92 ? 18.891 -7.707 -1.212 1 84.75 92 SER A O 1
ATOM 718 N N . GLN A 1 93 ? 16.75 -6.949 -0.863 1 90.62 93 GLN A N 1
ATOM 719 C CA . GLN A 1 93 ? 16.25 -8.289 -0.571 1 90.62 93 GLN A CA 1
ATOM 720 C C . GLN A 1 93 ? 14.773 -8.406 -0.928 1 90.62 93 GLN A C 1
ATOM 722 O O . GLN A 1 93 ? 14.055 -7.406 -0.953 1 90.62 93 GLN A O 1
ATOM 727 N N . TRP A 1 94 ? 14.438 -9.688 -1.249 1 94.81 94 TRP A N 1
ATOM 728 C CA . TRP A 1 94 ? 13.023 -9.984 -1.426 1 94.81 94 TRP A CA 1
ATOM 729 C C . TRP A 1 94 ? 12.328 -10.156 -0.079 1 94.81 94 TRP A C 1
ATOM 731 O O . TRP A 1 94 ? 12.781 -10.945 0.759 1 94.81 94 TRP A O 1
ATOM 741 N N . ILE A 1 95 ? 11.242 -9.398 0.134 1 96.06 95 ILE A N 1
ATOM 742 C CA . ILE A 1 95 ? 10.492 -9.5 1.38 1 96.06 95 ILE A CA 1
ATOM 743 C C . ILE A 1 95 ? 9 -9.617 1.075 1 96.06 95 ILE A C 1
ATOM 745 O O . ILE A 1 95 ? 8.562 -9.305 -0.034 1 96.06 95 ILE A O 1
ATOM 749 N N . TRP A 1 96 ? 8.297 -10.164 2.004 1 97.44 96 TRP A N 1
ATOM 750 C CA . TRP A 1 96 ? 6.855 -9.953 2.031 1 97.44 96 TRP A CA 1
ATOM 751 C C . TRP A 1 96 ? 6.52 -8.57 2.588 1 97.44 96 TRP A C 1
ATOM 753 O O . TRP A 1 96 ? 6.82 -8.273 3.746 1 97.44 96 TRP A O 1
ATOM 763 N N . ILE A 1 97 ? 5.852 -7.773 1.882 1 96.12 97 ILE A N 1
ATOM 764 C CA . ILE A 1 97 ? 5.77 -6.332 2.109 1 96.12 97 ILE A CA 1
ATOM 765 C C . ILE A 1 97 ? 4.969 -6.059 3.381 1 96.12 97 ILE A C 1
ATOM 767 O O . ILE A 1 97 ? 5.207 -5.059 4.066 1 96.12 97 ILE A O 1
ATOM 771 N N . GLU A 1 98 ? 4.043 -6.926 3.695 1 93.31 98 GLU A N 1
ATOM 772 C CA . GLU A 1 98 ? 3.164 -6.66 4.832 1 93.31 98 GLU A CA 1
ATOM 773 C C . GLU A 1 98 ? 3.926 -6.754 6.152 1 93.31 98 GLU A C 1
ATOM 775 O O . GLU A 1 98 ? 3.797 -5.883 7.012 1 93.31 98 GLU A O 1
ATOM 780 N N . ASN A 1 99 ? 4.723 -7.789 6.289 1 90.56 99 ASN A N 1
ATOM 781 C CA . ASN A 1 99 ? 5.359 -8 7.586 1 90.56 99 ASN A CA 1
ATOM 782 C C . ASN A 1 99 ? 6.871 -7.797 7.504 1 90.56 99 ASN A C 1
ATOM 784 O O . ASN A 1 99 ? 7.57 -7.91 8.516 1 90.56 99 ASN A O 1
ATOM 788 N N . GLY A 1 100 ? 7.332 -7.52 6.371 1 92 100 GLY A N 1
ATOM 789 C CA . GLY A 1 100 ? 8.742 -7.223 6.219 1 92 100 GLY A CA 1
ATOM 790 C C . GLY A 1 100 ? 9.625 -8.453 6.324 1 92 100 GLY A C 1
ATOM 791 O O . GLY A 1 100 ? 10.859 -8.344 6.348 1 92 100 GLY A O 1
ATOM 792 N N . LYS A 1 101 ? 9.062 -9.617 6.363 1 94.88 101 LYS A N 1
ATOM 793 C CA . LYS A 1 101 ? 9.852 -10.836 6.469 1 94.88 101 LYS A CA 1
ATOM 794 C C . LYS A 1 101 ? 10.602 -11.125 5.168 1 94.88 101 LYS A C 1
ATOM 796 O O . LYS A 1 101 ? 10.039 -10.977 4.078 1 94.88 101 LYS A O 1
ATOM 801 N N . ILE A 1 102 ? 11.844 -11.602 5.363 1 95.5 102 ILE A N 1
ATOM 802 C CA . ILE A 1 102 ? 12.641 -12.039 4.219 1 95.5 102 ILE A CA 1
ATOM 803 C C . ILE A 1 102 ? 12.031 -13.305 3.627 1 95.5 102 ILE A C 1
ATOM 805 O O . ILE A 1 102 ? 11.625 -14.211 4.359 1 95.5 102 ILE A O 1
ATOM 809 N N . ILE A 1 103 ? 11.969 -13.297 2.34 1 97.38 103 ILE A N 1
ATOM 810 C CA . ILE A 1 103 ? 11.43 -14.469 1.65 1 97.38 103 ILE A CA 1
ATOM 811 C C . ILE A 1 103 ? 12.445 -15.602 1.682 1 97.38 103 ILE A C 1
ATOM 813 O O . ILE A 1 103 ? 13.555 -15.469 1.152 1 97.38 103 ILE A O 1
ATOM 817 N N . GLU A 1 104 ? 12 -16.734 2.285 1 97.19 104 GLU A N 1
ATOM 818 C CA . GLU A 1 104 ? 12.875 -17.906 2.426 1 97.19 104 GLU A CA 1
ATOM 819 C C . GLU A 1 104 ? 12.469 -19.016 1.47 1 97.19 104 GLU A C 1
ATOM 821 O O . GLU A 1 104 ? 13.32 -19.656 0.846 1 97.19 104 GLU A O 1
ATOM 826 N N . TYR A 1 105 ? 11.25 -19.344 1.479 1 97.38 105 TYR A N 1
ATOM 827 C CA . TYR A 1 105 ? 10.703 -20.234 0.476 1 97.38 105 TYR A CA 1
ATOM 828 C C . TYR A 1 105 ? 10.492 -19.531 -0.852 1 97.38 105 TYR A C 1
ATOM 830 O O . TYR A 1 105 ? 9.891 -18.453 -0.896 1 97.38 105 TYR A O 1
ATOM 838 N N . THR A 1 106 ? 11.023 -20.188 -1.923 1 97.31 106 THR A N 1
ATOM 839 C CA . THR A 1 106 ? 10.852 -19.516 -3.205 1 97.31 106 THR A CA 1
ATOM 840 C C . THR A 1 106 ? 10.156 -20.422 -4.211 1 97.31 106 THR A C 1
ATOM 842 O O . T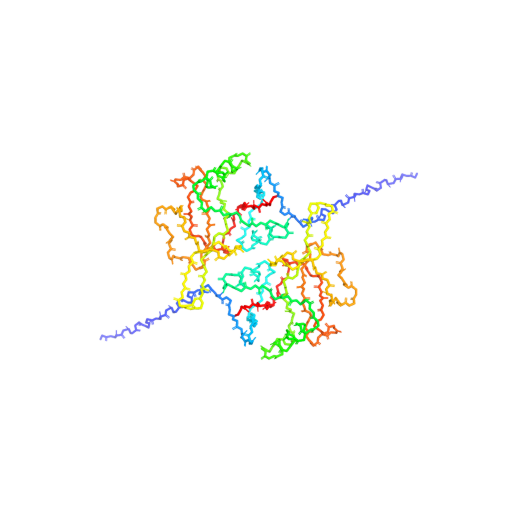HR A 1 106 ? 10.219 -21.641 -4.09 1 97.31 106 THR A O 1
ATOM 845 N N . ASN A 1 107 ? 9.453 -19.844 -5.16 1 98.44 107 ASN A N 1
ATOM 846 C CA . ASN A 1 107 ? 8.75 -20.516 -6.25 1 98.44 107 ASN A CA 1
ATOM 847 C C . ASN A 1 107 ? 8.969 -19.812 -7.582 1 98.44 107 ASN A C 1
ATOM 849 O O . ASN A 1 107 ? 8.016 -19.578 -8.328 1 98.44 107 ASN A O 1
ATOM 853 N N . TRP A 1 108 ? 10.156 -19.391 -7.82 1 98.12 108 TRP A N 1
ATOM 854 C CA . TRP A 1 108 ? 10.492 -18.656 -9.023 1 98.12 108 TRP A CA 1
ATOM 855 C C . TRP A 1 108 ? 10.398 -19.531 -10.258 1 98.12 108 TRP A C 1
ATOM 857 O O . TRP A 1 108 ? 10.805 -20.703 -10.227 1 98.12 108 TRP A O 1
ATOM 867 N N . GLN A 1 109 ? 9.859 -18.984 -11.312 1 97.81 109 GLN A N 1
ATOM 868 C CA . GLN A 1 109 ? 9.969 -19.688 -12.586 1 97.81 109 GLN A CA 1
ATOM 869 C C . GLN A 1 109 ? 11.406 -19.688 -13.094 1 97.81 109 GLN A C 1
ATOM 871 O O . GLN A 1 109 ? 12.219 -18.875 -12.656 1 97.81 109 GLN A O 1
ATOM 876 N N . SER A 1 110 ? 11.633 -20.578 -14.008 1 96.12 110 SER A N 1
ATOM 877 C CA . SER A 1 110 ? 12.969 -20.656 -14.586 1 96.12 110 SER A CA 1
ATOM 878 C C . SER A 1 110 ? 13.438 -19.312 -15.109 1 96.12 110 SER A C 1
ATOM 880 O O . SER A 1 110 ? 12.695 -18.625 -15.82 1 96.12 110 SER A O 1
ATOM 882 N N . GLY A 1 111 ? 14.656 -18.906 -14.703 1 94.69 111 GLY A N 1
ATOM 883 C CA . GLY A 1 111 ? 15.242 -17.656 -15.172 1 94.69 111 GLY A CA 1
ATOM 884 C C . GLY A 1 111 ? 14.906 -16.469 -14.289 1 94.69 111 GLY A C 1
ATOM 885 O O . GLY A 1 111 ? 15.414 -15.375 -14.508 1 94.69 111 GLY A O 1
ATOM 886 N N . GLU A 1 112 ? 14.102 -16.703 -13.344 1 95.44 112 GLU A N 1
ATOM 887 C CA . GLU A 1 112 ? 13.688 -15.633 -12.445 1 95.44 112 GLU A CA 1
ATOM 888 C C . GLU A 1 112 ? 14.273 -15.82 -11.055 1 95.44 112 GLU A C 1
ATOM 890 O O . GLU A 1 112 ? 14.594 -16.938 -10.648 1 95.44 112 GLU A O 1
ATOM 895 N N . PRO A 1 113 ? 14.391 -14.719 -10.227 1 93.31 113 PRO A N 1
ATOM 896 C CA . PRO A 1 113 ? 14.086 -13.336 -10.594 1 93.31 113 PRO A CA 1
ATOM 897 C C . PRO A 1 113 ? 15.148 -12.711 -11.492 1 93.31 113 PRO A C 1
ATOM 899 O O . PRO A 1 113 ? 16.344 -12.844 -11.227 1 93.31 113 PRO A O 1
ATOM 902 N N . SER A 1 114 ? 14.625 -12.078 -12.531 1 86 114 SER A N 1
ATOM 903 C CA . SER A 1 114 ? 15.547 -11.414 -13.445 1 86 114 SER A CA 1
ATOM 904 C C . SER A 1 114 ? 15.93 -10.031 -12.938 1 86 114 SER A C 1
ATOM 906 O O . SER A 1 114 ? 15.203 -9.422 -12.148 1 86 114 SER A O 1
ATOM 908 N N . GLN A 1 115 ? 17.109 -9.617 -13.148 1 72.31 115 GLN A N 1
ATOM 909 C CA . GLN A 1 115 ? 17.625 -8.32 -12.711 1 72.31 115 GLN A CA 1
ATOM 910 C C . GLN A 1 115 ? 17.156 -7.207 -13.641 1 72.31 115 GLN A C 1
ATOM 912 O O . GLN A 1 115 ? 17.609 -6.07 -13.539 1 72.31 115 GLN A O 1
ATOM 917 N N . SER A 1 116 ? 16.234 -7.484 -14.398 1 66.5 116 SER A N 1
ATOM 918 C CA . SER A 1 116 ? 15.93 -6.559 -15.484 1 66.5 116 SER A CA 1
ATOM 919 C C . SER A 1 116 ? 14.93 -5.496 -15.047 1 66.5 116 SER A C 1
ATOM 921 O O . SER A 1 116 ? 14.805 -4.453 -15.688 1 66.5 116 SER A O 1
ATOM 923 N N . SER A 1 117 ? 14.258 -5.715 -14.008 1 66.81 117 SER A N 1
ATOM 924 C CA . SER A 1 117 ? 13.211 -4.754 -13.672 1 66.81 117 SER A CA 1
ATOM 925 C C . SER A 1 117 ? 13.617 -3.879 -12.492 1 66.81 117 SER A C 1
ATOM 927 O O . SER A 1 117 ? 14.227 -4.359 -11.539 1 66.81 117 SER A O 1
ATOM 929 N N . THR A 1 118 ? 13.43 -2.609 -12.836 1 73.25 118 THR A N 1
ATOM 930 C CA . THR A 1 118 ? 13.57 -1.673 -11.727 1 73.25 118 THR A CA 1
ATOM 931 C C . THR A 1 118 ? 12.43 -1.844 -10.727 1 73.25 118 THR A C 1
ATOM 933 O O . THR A 1 118 ? 11.258 -1.818 -11.109 1 73.25 118 THR A O 1
ATOM 936 N N . TYR A 1 119 ? 12.672 -2.227 -9.445 1 77.19 119 TYR A N 1
ATOM 937 C CA . TYR A 1 119 ? 11.742 -2.416 -8.336 1 77.19 119 TYR A CA 1
ATOM 938 C C . TYR A 1 119 ? 10.75 -3.531 -8.633 1 77.19 119 TYR A C 1
ATOM 940 O O . TYR A 1 119 ? 9.555 -3.279 -8.805 1 77.19 119 TYR A O 1
ATOM 948 N N . PRO A 1 120 ? 11.172 -4.676 -8.773 1 93.44 120 PRO A N 1
ATOM 949 C CA . PRO A 1 120 ? 10.273 -5.77 -9.141 1 93.44 120 PRO A CA 1
ATOM 950 C C . PRO A 1 120 ? 9.414 -6.258 -7.977 1 93.44 120 PRO A C 1
ATOM 952 O O . PRO A 1 120 ? 9.844 -6.184 -6.82 1 93.44 120 PRO A O 1
ATOM 955 N N . CYS A 1 121 ? 8.242 -6.605 -8.281 1 96.88 121 CYS A N 1
ATOM 956 C CA . CYS A 1 121 ? 7.27 -7.242 -7.398 1 96.88 121 CYS A CA 1
ATOM 957 C C . CYS A 1 121 ? 6.91 -8.633 -7.895 1 96.88 121 CYS A C 1
ATOM 959 O O . CYS A 1 121 ? 7.125 -8.961 -9.062 1 96.88 121 CYS A O 1
ATOM 961 N N . ILE A 1 122 ? 6.398 -9.469 -7.023 1 97.94 122 ILE A N 1
ATOM 962 C CA . ILE A 1 122 ? 6.137 -10.859 -7.379 1 97.94 122 ILE A CA 1
ATOM 963 C C . ILE A 1 122 ? 4.75 -10.984 -8 1 97.94 122 ILE A C 1
ATOM 965 O O . ILE A 1 122 ? 3.748 -10.625 -7.375 1 97.94 122 ILE A O 1
ATOM 969 N N . ARG A 1 123 ? 4.758 -11.406 -9.188 1 98.12 123 ARG A N 1
ATOM 970 C CA . ARG A 1 123 ? 3.549 -11.844 -9.883 1 98.12 123 ARG A CA 1
ATOM 971 C C . ARG A 1 123 ? 3.512 -13.359 -10.023 1 98.12 123 ARG A C 1
ATOM 973 O O . ARG A 1 123 ? 4.492 -13.969 -10.453 1 98.12 123 ARG A O 1
ATOM 980 N N . LYS A 1 124 ? 2.443 -13.992 -9.625 1 98.75 124 LYS A N 1
ATOM 981 C CA . LYS A 1 124 ? 2.205 -15.414 -9.812 1 98.75 124 LYS A CA 1
ATOM 982 C C . LYS A 1 124 ? 1.661 -15.703 -11.203 1 98.75 124 LYS A C 1
ATOM 984 O O . LYS A 1 124 ? 0.684 -15.086 -11.641 1 98.75 124 LYS A O 1
ATOM 989 N N . ASP A 1 125 ? 2.295 -16.625 -11.914 1 98.81 125 ASP A N 1
ATOM 990 C CA . ASP A 1 125 ? 1.899 -16.938 -13.289 1 98.81 125 ASP A CA 1
ATOM 991 C C . ASP A 1 125 ? 0.586 -17.703 -13.32 1 98.81 125 ASP A C 1
ATOM 993 O O . ASP A 1 125 ? 0.301 -18.484 -12.406 1 98.81 125 ASP A O 1
ATOM 997 N N . ALA A 1 126 ? -0.113 -17.5 -14.43 1 98.88 126 ALA A N 1
ATOM 998 C CA . ALA A 1 126 ? -1.356 -18.234 -14.648 1 98.88 126 ALA A CA 1
ATOM 999 C C . ALA A 1 126 ? -1.136 -19.75 -14.516 1 98.88 126 ALA A C 1
ATOM 1001 O O . ALA A 1 126 ? -0.087 -20.266 -14.914 1 98.88 126 ALA A O 1
ATOM 1002 N N . LEU A 1 127 ? -2.164 -20.438 -13.977 1 98.75 127 LEU A N 1
ATOM 1003 C CA . LEU A 1 127 ? -2.076 -21.875 -13.812 1 98.75 127 LEU A CA 1
ATOM 1004 C C . LEU A 1 127 ? -2.049 -22.578 -15.164 1 98.75 127 LEU A C 1
ATOM 1006 O O . LEU A 1 127 ? -1.606 -23.734 -15.266 1 98.75 127 LEU A O 1
ATOM 1010 N N . THR A 1 128 ? -2.475 -21.906 -16.203 1 98.62 128 THR A N 1
ATOM 1011 C CA . THR A 1 128 ? -2.535 -22.484 -17.547 1 98.62 128 THR A CA 1
ATOM 1012 C C . THR A 1 128 ? -1.284 -22.109 -18.344 1 98.62 128 THR A C 1
ATOM 1014 O O . THR A 1 128 ? -1.17 -22.469 -19.516 1 98.62 128 THR A O 1
ATOM 1017 N N . SER A 1 129 ? -0.408 -21.359 -17.781 1 98.5 129 SER A N 1
ATOM 1018 C CA . SER A 1 129 ? 0.799 -20.922 -18.469 1 98.5 129 SER A CA 1
ATOM 1019 C C . SER A 1 129 ? 1.834 -22.047 -18.547 1 98.5 129 SER A C 1
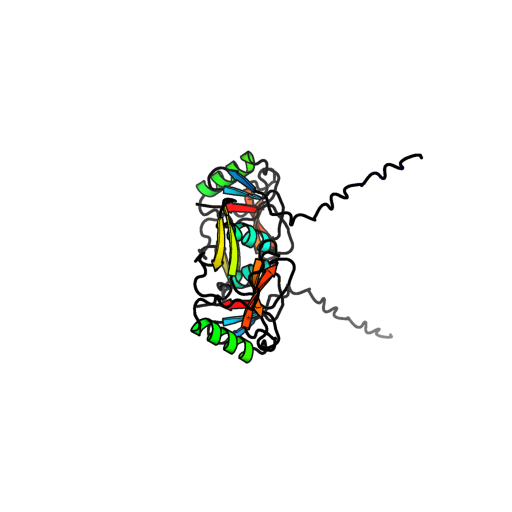ATOM 1021 O O . SER A 1 129 ? 1.575 -23.156 -18.109 1 98.5 129 SER A O 1
ATOM 1023 N N . SER A 1 130 ? 2.998 -21.719 -19.125 1 98.25 130 SER A N 1
ATOM 1024 C CA . SER A 1 130 ? 4.113 -22.656 -19.203 1 98.25 130 SER A CA 1
ATOM 1025 C C . SER A 1 130 ? 4.797 -22.812 -17.844 1 98.25 130 SER A C 1
ATOM 1027 O O . SER A 1 130 ? 5.547 -23.766 -17.641 1 98.25 130 SER A O 1
ATOM 1029 N N . TYR A 1 131 ? 4.66 -21.984 -16.922 1 98.31 131 TYR A N 1
ATOM 1030 C CA . TYR A 1 131 ? 5.16 -22.047 -15.555 1 98.31 131 TYR A CA 1
ATOM 1031 C C . TYR A 1 131 ? 4.02 -21.906 -14.547 1 98.31 131 TYR A C 1
ATOM 1033 O O . TYR A 1 131 ? 3.93 -20.906 -13.836 1 98.31 131 TYR A O 1
ATOM 1041 N N . PRO A 1 132 ? 3.158 -22.922 -14.469 1 98.62 132 PRO A N 1
ATOM 1042 C CA . PRO A 1 132 ? 1.901 -22.797 -13.727 1 98.62 132 PRO A CA 1
ATOM 1043 C C . PRO A 1 132 ? 2.117 -22.438 -12.258 1 98.62 132 PRO A C 1
ATOM 1045 O O . PRO A 1 132 ? 2.629 -23.266 -11.492 1 98.62 132 PRO A O 1
ATOM 1048 N N . GLY A 1 133 ? 1.664 -21.266 -11.891 1 98.69 133 GLY A N 1
ATOM 1049 C CA . GLY A 1 133 ? 1.623 -20.844 -10.5 1 98.69 133 GLY A CA 1
ATOM 1050 C C . GLY A 1 133 ? 2.977 -20.406 -9.961 1 98.69 133 GLY A C 1
ATOM 1051 O O . GLY A 1 133 ? 3.135 -20.203 -8.758 1 98.69 133 GLY A O 1
ATOM 1052 N N . GLN A 1 134 ? 3.965 -20.344 -10.828 1 98.75 134 GLN A N 1
ATOM 1053 C CA . GLN A 1 134 ? 5.289 -19.922 -10.383 1 98.75 134 GLN A CA 1
ATOM 1054 C C . GLN A 1 134 ? 5.422 -18.391 -10.43 1 98.75 134 GLN A C 1
ATOM 1056 O O . GLN A 1 134 ? 4.566 -17.703 -10.992 1 98.75 134 GLN A O 1
ATOM 1061 N N . TRP A 1 135 ? 6.512 -17.953 -9.773 1 98.56 135 TRP A N 1
ATOM 1062 C CA . TRP A 1 135 ? 6.648 -16.5 -9.594 1 98.56 135 TRP A CA 1
ATOM 1063 C C . TRP A 1 135 ? 7.434 -15.883 -10.742 1 98.56 135 TRP A C 1
ATOM 1065 O O . TRP A 1 135 ? 8.391 -16.484 -11.242 1 98.56 135 TRP A O 1
ATOM 1075 N N . TYR A 1 136 ? 7.062 -14.711 -11.086 1 97.31 136 TYR A N 1
ATOM 1076 C CA . TYR A 1 136 ? 7.77 -13.836 -12.016 1 97.31 136 TYR A CA 1
ATOM 1077 C C . TYR A 1 136 ? 8.008 -12.461 -11.406 1 97.31 136 TYR A C 1
ATOM 1079 O O . TYR A 1 136 ? 7.102 -11.875 -10.812 1 97.31 136 TYR A O 1
ATOM 1087 N N . ALA A 1 137 ? 9.297 -11.984 -11.461 1 96.62 137 ALA A N 1
ATOM 1088 C CA . ALA A 1 137 ? 9.625 -10.656 -10.969 1 96.62 137 ALA A CA 1
ATOM 1089 C C . ALA A 1 137 ? 9.227 -9.578 -11.977 1 96.62 137 ALA A C 1
ATOM 1091 O O . ALA A 1 137 ? 9.961 -9.328 -12.938 1 96.62 137 ALA A O 1
ATOM 1092 N N . ASN A 1 138 ? 8.156 -8.93 -11.695 1 95.69 138 ASN A N 1
ATOM 1093 C CA . ASN A 1 138 ? 7.621 -7.977 -12.664 1 95.69 138 ASN A CA 1
ATOM 1094 C C . ASN A 1 138 ? 7.68 -6.547 -12.125 1 95.69 138 ASN A C 1
ATOM 1096 O O . ASN A 1 138 ? 7.625 -6.332 -10.914 1 95.69 138 ASN A O 1
ATOM 1100 N N . ASN A 1 139 ? 7.762 -5.57 -13.062 1 94.25 139 ASN A N 1
ATOM 1101 C CA . ASN A 1 139 ? 7.711 -4.18 -12.633 1 94.25 139 ASN A CA 1
ATOM 1102 C C . ASN A 1 139 ? 6.418 -3.879 -11.875 1 94.25 139 ASN A C 1
ATOM 1104 O O . ASN A 1 139 ? 5.332 -4.234 -12.328 1 94.25 139 ASN A O 1
ATOM 1108 N N . CYS A 1 140 ? 6.492 -3.215 -10.781 1 95.38 140 CYS A N 1
ATOM 1109 C CA . CYS A 1 140 ? 5.383 -3.037 -9.844 1 95.38 140 CYS A CA 1
ATOM 1110 C C . CYS A 1 140 ? 4.332 -2.094 -10.422 1 95.38 140 CYS A C 1
ATOM 1112 O O . CYS A 1 140 ? 3.152 -2.191 -10.086 1 95.38 140 CYS A O 1
ATOM 1114 N N . GLU A 1 141 ? 4.836 -1.198 -11.203 1 93.75 141 GLU A N 1
ATOM 1115 C CA . GLU A 1 141 ? 3.939 -0.086 -11.5 1 93.75 141 GLU A CA 1
ATOM 1116 C C . GLU A 1 141 ? 3.594 -0.038 -12.984 1 93.75 141 GLU A C 1
ATOM 1118 O O . GLU A 1 141 ? 2.656 0.653 -13.383 1 93.75 141 GLU A O 1
ATOM 1123 N N . SER A 1 142 ? 4.273 -0.777 -13.805 1 93.31 142 SER A N 1
ATOM 1124 C CA . SER A 1 142 ? 4.086 -0.681 -15.25 1 93.31 142 SER A CA 1
ATOM 1125 C C . SER A 1 142 ? 3.029 -1.667 -15.742 1 93.31 142 SER A C 1
ATOM 1127 O O . SER A 1 142 ? 2.596 -1.599 -16.891 1 93.31 142 SER A O 1
ATOM 1129 N N . ASN A 1 143 ? 2.646 -2.58 -14.852 1 94.5 143 ASN A N 1
ATOM 1130 C CA . ASN A 1 143 ? 1.671 -3.598 -15.227 1 94.5 143 ASN A CA 1
ATOM 1131 C C . ASN A 1 143 ? 0.503 -3.641 -14.242 1 94.5 143 ASN A C 1
ATOM 1133 O O . ASN A 1 143 ? 0.644 -3.242 -13.086 1 94.5 143 ASN A O 1
ATOM 1137 N N . SER A 1 144 ? -0.62 -4.031 -14.797 1 97.94 144 SER A N 1
ATOM 1138 C CA . SER A 1 144 ? -1.791 -4.273 -13.961 1 97.94 144 SER A CA 1
ATOM 1139 C C . SER A 1 144 ? -2.219 -5.738 -14.016 1 97.94 144 SER A C 1
ATOM 1141 O O . SER A 1 144 ? -2.352 -6.309 -15.102 1 97.94 144 SER A O 1
ATOM 1143 N N . TYR A 1 145 ? -2.391 -6.355 -12.891 1 98.62 145 TYR A N 1
ATOM 1144 C CA . TYR A 1 145 ? -2.85 -7.734 -12.766 1 98.62 145 TYR A CA 1
ATOM 1145 C C . TYR A 1 145 ? -3.953 -7.852 -11.719 1 98.62 145 TYR A C 1
ATOM 1147 O O . TYR A 1 145 ? -4.176 -6.922 -10.938 1 98.62 145 TYR A O 1
ATOM 1155 N N . TYR A 1 146 ? -4.723 -8.977 -11.828 1 98.69 146 TYR A N 1
ATOM 1156 C CA . TYR A 1 146 ? -5.535 -9.336 -10.672 1 98.69 146 TYR A CA 1
ATOM 1157 C C . TYR A 1 146 ? -4.664 -9.57 -9.445 1 98.69 146 TYR A C 1
ATOM 1159 O O . TYR A 1 146 ? -3.439 -9.648 -9.547 1 98.69 146 TYR A O 1
ATOM 1167 N N . PHE A 1 147 ? -5.305 -9.562 -8.32 1 98.81 147 PHE A N 1
ATOM 1168 C CA . PHE A 1 147 ? -4.543 -9.742 -7.094 1 98.81 147 PHE A CA 1
ATOM 1169 C C . PHE A 1 147 ? -5.371 -10.477 -6.047 1 98.81 147 PHE A C 1
ATOM 1171 O O . PHE A 1 147 ? -6.602 -10.516 -6.137 1 98.81 147 PHE A O 1
ATOM 1178 N N . ILE A 1 148 ? -4.652 -11.148 -5.215 1 98.62 148 ILE A N 1
ATOM 1179 C CA . ILE A 1 148 ? -5.289 -11.938 -4.164 1 98.62 148 ILE A CA 1
ATOM 1180 C C . ILE A 1 148 ? -4.957 -11.344 -2.799 1 98.62 148 ILE A C 1
ATOM 1182 O O . ILE A 1 148 ? -3.787 -11.094 -2.492 1 98.62 148 ILE A O 1
ATOM 1186 N N . CYS A 1 149 ? -5.992 -11.008 -2.07 1 97.56 149 CYS A N 1
ATOM 1187 C CA . CYS A 1 149 ? -5.855 -10.57 -0.686 1 97.56 149 CYS A CA 1
ATOM 1188 C C . CYS A 1 149 ? -6.082 -11.734 0.275 1 97.56 149 CYS A C 1
ATOM 1190 O O . CYS A 1 149 ? -6.762 -12.703 -0.064 1 97.56 149 CYS A O 1
ATOM 1192 N N . GLN A 1 150 ? -5.457 -11.586 1.415 1 96.75 150 GLN A N 1
ATOM 1193 C CA . GLN A 1 150 ? -5.625 -12.562 2.488 1 96.75 150 GLN A CA 1
ATOM 1194 C C . GLN A 1 150 ? -6.125 -11.891 3.766 1 96.75 150 GLN A C 1
ATOM 1196 O O . GLN A 1 150 ? -5.621 -10.836 4.156 1 96.75 150 GLN A O 1
ATOM 1201 N N . GLY A 1 151 ? -7.199 -12.352 4.281 1 89.69 151 GLY A N 1
ATOM 1202 C CA . GLY A 1 151 ? -7.777 -11.852 5.516 1 89.69 151 GLY A CA 1
ATOM 1203 C C . GLY A 1 151 ? -7.824 -12.898 6.617 1 89.69 151 GLY A C 1
ATOM 1204 O O . GLY A 1 151 ? -7.527 -14.07 6.383 1 89.69 151 GLY A O 1
ATOM 1205 N N . ASP A 1 152 ? -8.062 -12.453 7.906 1 68.44 152 ASP A N 1
ATOM 1206 C CA . ASP A 1 152 ? -8.266 -13.383 9.016 1 68.44 152 ASP A CA 1
ATOM 1207 C C . ASP A 1 152 ? -9.633 -14.062 8.922 1 68.44 152 ASP A C 1
ATOM 1209 O O . ASP A 1 152 ? -10.555 -13.531 8.297 1 68.44 152 ASP A O 1
ATOM 1213 N N . MET B 1 1 ? 43.625 13.039 -48.344 1 35.22 1 MET B N 1
ATOM 1214 C CA . MET B 1 1 ? 42.625 12.156 -47.781 1 35.22 1 MET B CA 1
ATOM 1215 C C . MET B 1 1 ? 42.031 12.773 -46.5 1 35.22 1 MET B C 1
ATOM 1217 O O . MET B 1 1 ? 42.75 13 -45.531 1 35.22 1 MET B O 1
ATOM 1221 N N . LEU B 1 2 ? 40.969 13.656 -46.688 1 38.28 2 LEU B N 1
ATOM 1222 C CA . LEU B 1 2 ? 40.25 14.383 -45.656 1 38.28 2 LEU B CA 1
ATOM 1223 C C . LEU B 1 2 ? 39.469 13.43 -44.75 1 38.28 2 LEU B C 1
ATOM 1225 O O . LEU B 1 2 ? 38.625 12.68 -45.219 1 38.28 2 LEU B O 1
ATOM 1229 N N . ARG B 1 3 ? 40.094 13.008 -43.594 1 44.81 3 ARG B N 1
ATOM 1230 C CA . ARG B 1 3 ? 39.469 12.148 -42.594 1 44.81 3 ARG B CA 1
ATOM 1231 C C . ARG B 1 3 ? 38.219 12.805 -42 1 44.81 3 ARG B C 1
ATOM 1233 O O . ARG B 1 3 ? 38.281 13.914 -41.469 1 44.81 3 ARG B O 1
ATOM 1240 N N . PHE B 1 4 ? 37.062 12.477 -42.656 1 43.16 4 PHE B N 1
ATOM 1241 C CA . PHE B 1 4 ? 35.812 12.898 -42.062 1 43.16 4 PHE B CA 1
ATOM 1242 C C . PHE B 1 4 ? 35.688 12.375 -40.625 1 43.16 4 PHE B C 1
ATOM 1244 O O . PHE B 1 4 ? 35.75 11.172 -40.375 1 43.16 4 PHE B O 1
ATOM 1251 N N . LEU B 1 5 ? 36.031 13.203 -39.688 1 47.81 5 LEU B N 1
ATOM 1252 C CA . LEU B 1 5 ? 35.781 12.922 -38.25 1 47.81 5 LEU B CA 1
ATOM 1253 C C . LEU B 1 5 ? 34.281 12.836 -37.969 1 47.81 5 LEU B C 1
ATOM 1255 O O . LEU B 1 5 ? 33.562 13.82 -38.156 1 47.81 5 LEU B O 1
ATOM 1259 N N . LEU B 1 6 ? 33.719 11.68 -38.25 1 46.5 6 LEU B N 1
ATOM 1260 C CA . LEU B 1 6 ? 32.312 11.547 -37.844 1 46.5 6 LEU B CA 1
ATOM 1261 C C . LEU B 1 6 ? 32.188 11.758 -36.344 1 46.5 6 LEU B C 1
ATOM 1263 O O . LEU B 1 6 ? 32.875 11.102 -35.562 1 46.5 6 LEU B O 1
ATOM 1267 N N . PRO B 1 7 ? 31.531 12.922 -36 1 52.03 7 PRO B N 1
ATOM 1268 C CA . PRO B 1 7 ? 31.281 13.039 -34.562 1 52.03 7 PRO B CA 1
ATOM 1269 C C . PRO B 1 7 ? 30.359 11.945 -34.031 1 52.03 7 PRO B C 1
ATOM 1271 O O . PRO B 1 7 ? 29.328 11.641 -34.625 1 52.03 7 PRO B O 1
ATOM 1274 N N . LEU B 1 8 ? 30.953 10.867 -33.531 1 48.47 8 LEU B N 1
ATOM 1275 C CA . LEU B 1 8 ? 30.125 9.945 -32.781 1 48.47 8 LEU B CA 1
ATOM 1276 C C . LEU B 1 8 ? 29.312 10.688 -31.719 1 48.47 8 LEU B C 1
ATOM 1278 O O . LEU B 1 8 ? 29.875 11.234 -30.766 1 48.47 8 LEU B O 1
ATOM 1282 N N . SER B 1 9 ? 28.203 11.242 -32.188 1 44 9 SER B N 1
ATOM 1283 C CA . SER B 1 9 ? 27.312 11.758 -31.156 1 44 9 SER B CA 1
ATOM 1284 C C . SER B 1 9 ? 26.875 10.656 -30.188 1 44 9 SER B C 1
ATOM 1286 O O . SER B 1 9 ? 26.25 9.672 -30.609 1 44 9 SER B O 1
ATOM 1288 N N . LEU B 1 10 ? 27.641 10.445 -29.141 1 41.66 10 LEU B N 1
ATOM 1289 C CA . LEU B 1 10 ? 27.156 9.641 -28.031 1 41.66 10 LEU B CA 1
ATOM 1290 C C . LEU B 1 10 ? 25.75 10.047 -27.641 1 41.66 10 LEU B C 1
ATOM 1292 O O . LEU B 1 10 ? 25.531 11.164 -27.141 1 41.66 10 LEU B O 1
ATOM 1296 N N . VAL B 1 11 ? 24.781 9.508 -28.359 1 39.84 11 VAL B N 1
ATOM 1297 C CA . VAL B 1 11 ? 23.406 9.641 -27.906 1 39.84 11 VAL B CA 1
ATOM 1298 C C . VAL B 1 11 ? 23.297 9.141 -26.469 1 39.84 11 VAL B C 1
ATOM 1300 O O . VAL B 1 11 ? 23.5 7.957 -26.188 1 39.84 11 VAL B O 1
ATOM 1303 N N . LEU B 1 12 ? 23.734 9.961 -25.516 1 39.75 12 LEU B N 1
ATOM 1304 C CA . LEU B 1 12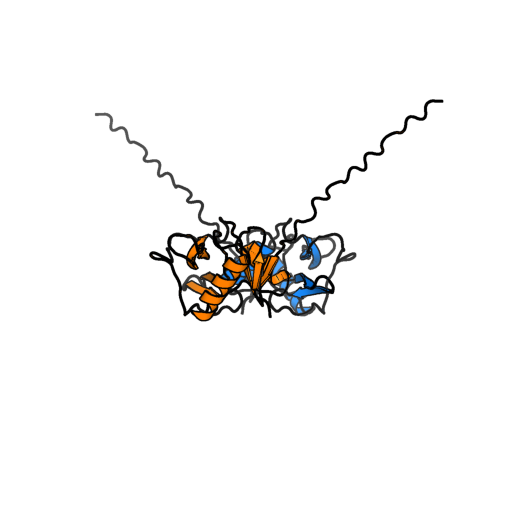 ? 23.266 9.688 -24.156 1 39.75 12 LEU B CA 1
ATOM 1305 C C . LEU B 1 12 ? 21.781 9.352 -24.156 1 39.75 12 LEU B C 1
ATOM 1307 O O . LEU B 1 12 ? 20.953 10.195 -24.469 1 39.75 12 LEU B O 1
ATOM 1311 N N . SER B 1 13 ? 21.5 8.25 -24.688 1 34.47 13 SER B N 1
ATOM 1312 C CA . SER B 1 13 ? 20.125 7.836 -24.422 1 34.47 13 SER B CA 1
ATOM 1313 C C . SER B 1 13 ? 19.766 8.055 -22.953 1 34.47 13 SER B C 1
ATOM 1315 O O . SER B 1 13 ? 20.484 7.59 -22.047 1 34.47 13 SER B O 1
ATOM 1317 N N . SER B 1 14 ? 19.266 9.25 -22.609 1 34.66 14 SER B N 1
ATOM 1318 C CA . SER B 1 14 ? 18.594 9.414 -21.328 1 34.66 14 SER B CA 1
ATOM 1319 C C . SER B 1 14 ? 17.766 8.18 -20.984 1 34.66 14 SER B C 1
ATOM 1321 O O . SER B 1 14 ? 16.719 7.934 -21.578 1 34.66 14 SER B O 1
ATOM 1323 N N . ALA B 1 15 ? 18.359 7.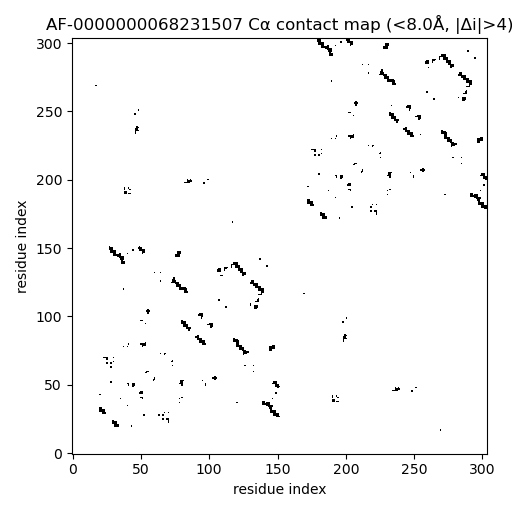008 -20.891 1 33.28 15 ALA B N 1
ATOM 1324 C CA . ALA B 1 15 ? 17.547 5.973 -20.266 1 33.28 15 ALA B CA 1
ATOM 1325 C C . ALA B 1 15 ? 16.547 6.582 -19.281 1 33.28 15 ALA B C 1
ATOM 1327 O O . ALA B 1 15 ? 16.922 7.383 -18.422 1 33.28 15 ALA B O 1
ATOM 1328 N N . SER B 1 16 ? 15.367 6.883 -19.672 1 33.81 16 SER B N 1
ATOM 1329 C CA . SER B 1 16 ? 14.281 7.203 -18.75 1 33.81 16 SER B CA 1
ATOM 1330 C C . SER B 1 16 ? 14.492 6.535 -17.406 1 33.81 16 SER B C 1
ATOM 1332 O O . SER B 1 16 ? 14.312 5.32 -17.266 1 33.81 16 SER B O 1
ATOM 1334 N N . ALA B 1 17 ? 15.586 6.715 -16.703 1 37.16 17 ALA B N 1
ATOM 1335 C CA . ALA B 1 17 ? 15.875 6.316 -15.328 1 37.16 17 ALA B CA 1
ATOM 1336 C C . ALA B 1 17 ? 14.602 6.238 -14.5 1 37.16 17 ALA B C 1
ATOM 1338 O O . ALA B 1 17 ? 13.766 7.148 -14.539 1 37.16 17 ALA B O 1
ATOM 1339 N N . LEU B 1 18 ? 13.961 5.137 -14.375 1 41.81 18 LEU B N 1
ATOM 1340 C CA . LEU B 1 18 ? 12.844 4.871 -13.477 1 41.81 18 LEU B CA 1
ATOM 1341 C C . LEU B 1 18 ? 12.859 5.828 -12.289 1 41.81 18 LEU B C 1
ATOM 1343 O O . LEU B 1 18 ? 13.812 5.844 -11.508 1 41.81 18 LEU B O 1
ATOM 1347 N N . ASN B 1 19 ? 12.594 7.082 -12.5 1 48.81 19 ASN B N 1
ATOM 1348 C CA . ASN B 1 19 ? 12.578 8.195 -11.547 1 48.81 19 ASN B CA 1
ATOM 1349 C C . ASN B 1 19 ? 12.18 7.73 -10.148 1 48.81 19 ASN B C 1
ATOM 1351 O O . ASN B 1 19 ? 11.023 7.379 -9.914 1 48.81 19 ASN B O 1
ATOM 1355 N N . ARG B 1 20 ? 13.039 6.926 -9.5 1 62.38 20 ARG B N 1
ATOM 1356 C CA . ARG B 1 20 ? 12.914 6.559 -8.094 1 62.38 20 ARG B CA 1
ATOM 1357 C C . ARG B 1 20 ? 12.555 7.773 -7.238 1 62.38 20 ARG B C 1
ATOM 1359 O O . ARG B 1 20 ? 13.062 8.875 -7.469 1 62.38 20 ARG B O 1
ATOM 1366 N N . THR B 1 21 ? 11.438 7.66 -6.574 1 74.12 21 THR B N 1
ATOM 1367 C CA . THR B 1 21 ? 11.094 8.68 -5.594 1 74.12 21 THR B CA 1
ATOM 1368 C C . THR B 1 21 ? 12.297 8.992 -4.703 1 74.12 21 THR B C 1
ATOM 1370 O O . THR B 1 21 ? 12.961 8.078 -4.207 1 74.12 21 THR B O 1
ATOM 1373 N N . SER B 1 22 ? 12.781 10.234 -4.801 1 87 22 SER B N 1
ATOM 1374 C CA . SER B 1 22 ? 13.797 10.68 -3.852 1 87 22 SER B CA 1
ATOM 1375 C C . SER B 1 22 ? 13.164 11.352 -2.639 1 87 22 SER B C 1
ATOM 1377 O O . SER B 1 22 ? 11.984 11.727 -2.67 1 87 22 SER B O 1
ATOM 1379 N N . PHE B 1 23 ? 13.945 11.391 -1.549 1 91.81 23 PHE B N 1
ATOM 1380 C CA . PHE B 1 23 ? 13.43 11.875 -0.274 1 91.81 23 PHE B CA 1
ATOM 1381 C C . PHE B 1 23 ? 14.406 12.852 0.372 1 91.81 23 PHE B C 1
ATOM 1383 O O . PHE B 1 23 ? 15.625 12.703 0.233 1 91.81 23 PHE B O 1
ATOM 1390 N N . LEU B 1 24 ? 13.828 13.883 0.925 1 93.56 24 LEU B N 1
ATOM 1391 C CA . LEU B 1 24 ? 14.57 14.703 1.871 1 93.56 24 LEU B CA 1
ATOM 1392 C C . LEU B 1 24 ? 14.406 14.18 3.295 1 93.56 24 LEU B C 1
ATOM 1394 O O . LEU B 1 24 ? 13.305 13.773 3.686 1 93.56 24 LEU B O 1
ATOM 1398 N N . HIS B 1 25 ? 15.5 14.211 4.012 1 86.69 25 HIS B N 1
ATOM 1399 C CA . HIS B 1 25 ? 15.516 13.531 5.301 1 86.69 25 HIS B CA 1
ATOM 1400 C C . HIS B 1 25 ? 15.586 14.531 6.449 1 86.69 25 HIS B C 1
ATOM 1402 O O . HIS B 1 25 ? 16.266 15.547 6.352 1 86.69 25 HIS B O 1
ATOM 1408 N N . SER B 1 26 ? 14.852 14.25 7.508 1 86.12 26 SER B N 1
ATOM 1409 C CA . SER B 1 26 ? 14.93 14.914 8.805 1 86.12 26 SER B CA 1
ATOM 1410 C C . SER B 1 26 ? 14.602 13.953 9.938 1 86.12 26 SER B C 1
ATOM 1412 O O . SER B 1 26 ? 13.445 13.594 10.148 1 86.12 26 SER B O 1
ATOM 1414 N N . ASP B 1 27 ? 15.617 13.562 10.82 1 87.62 27 ASP B N 1
ATOM 1415 C CA . ASP B 1 27 ? 15.43 12.609 11.906 1 87.62 27 ASP B CA 1
ATOM 1416 C C . ASP B 1 27 ? 14.836 11.305 11.391 1 87.62 27 ASP B C 1
ATOM 1418 O O . ASP B 1 27 ? 15.414 10.648 10.523 1 87.62 27 ASP B O 1
ATOM 1422 N N . ASN B 1 28 ? 13.672 10.891 11.859 1 92.75 28 ASN B N 1
ATOM 1423 C CA . ASN B 1 28 ? 13.07 9.625 11.461 1 92.75 28 ASN B CA 1
ATOM 1424 C C . ASN B 1 28 ? 12 9.82 10.391 1 92.75 28 ASN B C 1
ATOM 1426 O O . ASN B 1 28 ? 11.227 8.906 10.102 1 92.75 28 ASN B O 1
ATOM 1430 N N . TYR B 1 29 ? 12.086 11.039 9.812 1 97.19 29 TYR B N 1
ATOM 1431 C CA . TYR B 1 29 ? 11.102 11.352 8.781 1 97.19 29 TYR B CA 1
ATOM 1432 C C . TYR B 1 29 ? 11.773 11.586 7.434 1 97.19 29 TYR B C 1
ATOM 1434 O O . TYR B 1 29 ? 12.891 12.094 7.371 1 97.19 29 TYR B O 1
ATOM 1442 N N . HIS B 1 30 ? 11.086 11.148 6.379 1 95.94 30 HIS B N 1
ATOM 1443 C CA . HIS B 1 30 ? 11.523 11.25 4.992 1 95.94 30 HIS B CA 1
ATOM 1444 C C . HIS B 1 30 ? 10.43 11.852 4.109 1 95.94 30 HIS B C 1
ATOM 1446 O O . HIS B 1 30 ? 9.375 11.234 3.914 1 95.94 30 HIS B O 1
ATOM 1452 N N . VAL B 1 31 ? 10.664 13.062 3.629 1 98 31 VAL B N 1
ATOM 1453 C CA . VAL B 1 31 ? 9.648 13.742 2.828 1 98 31 VAL B CA 1
ATOM 1454 C C . VAL B 1 31 ? 9.961 13.562 1.344 1 98 31 VAL B C 1
ATOM 1456 O O . VAL B 1 31 ? 11.086 13.812 0.901 1 98 31 VAL B O 1
ATOM 1459 N N . SER B 1 32 ? 8.977 13.117 0.579 1 97.38 32 SER B N 1
ATOM 1460 C CA . SER B 1 32 ? 9.172 12.836 -0.841 1 97.38 32 SER B CA 1
ATOM 1461 C C . SER B 1 32 ? 9.508 14.109 -1.611 1 97.38 32 SER B C 1
ATOM 1463 O O . SER B 1 32 ? 9.133 15.211 -1.203 1 97.38 32 SER B O 1
ATOM 1465 N N . THR B 1 33 ? 10.211 13.938 -2.752 1 96.75 33 THR B N 1
ATOM 1466 C CA . THR B 1 33 ? 10.508 15.062 -3.633 1 96.75 33 THR B CA 1
ATOM 1467 C C . THR B 1 33 ? 9.609 15.031 -4.867 1 96.75 33 THR B C 1
ATOM 1469 O O . THR B 1 33 ? 9.75 15.867 -5.766 1 96.75 33 THR B O 1
ATOM 1472 N N . VAL B 1 34 ? 8.719 14.047 -4.938 1 96.56 34 VAL B N 1
ATOM 1473 C CA . VAL B 1 34 ? 7.723 13.945 -5.996 1 96.56 34 VAL B CA 1
ATOM 1474 C C . VAL B 1 34 ? 6.336 13.75 -5.387 1 96.56 34 VAL B C 1
ATOM 1476 O O . VAL B 1 34 ? 6.215 13.32 -4.234 1 96.56 34 VAL B O 1
ATOM 1479 N N . THR B 1 35 ? 5.332 14.156 -6.148 1 98.19 35 THR B N 1
ATOM 1480 C CA . THR B 1 35 ? 3.965 13.875 -5.723 1 98.19 35 THR B CA 1
ATOM 1481 C C . THR B 1 35 ? 3.514 12.5 -6.207 1 98.19 35 THR B C 1
ATOM 1483 O O . THR B 1 35 ? 4.062 11.969 -7.176 1 98.19 35 THR B O 1
ATOM 1486 N N . ALA B 1 36 ? 2.588 11.898 -5.566 1 98 36 ALA B N 1
ATOM 1487 C CA . ALA B 1 36 ? 2.033 10.586 -5.902 1 98 36 ALA B CA 1
ATOM 1488 C C . ALA B 1 36 ? 0.613 10.438 -5.363 1 98 36 ALA B C 1
ATOM 1490 O O . ALA B 1 36 ? 0.17 11.234 -4.535 1 98 36 ALA B O 1
ATOM 1491 N N . THR B 1 37 ? -0.148 9.438 -5.938 1 97.44 37 THR B N 1
ATOM 1492 C CA . THR B 1 37 ? -1.402 9.055 -5.297 1 97.44 37 THR B CA 1
ATOM 1493 C C . THR B 1 37 ? -1.144 8.43 -3.93 1 97.44 37 THR B C 1
ATOM 1495 O O . THR B 1 37 ? 0.003 8.141 -3.58 1 97.44 37 THR B O 1
ATOM 1498 N N . PHE B 1 38 ? -2.193 8.305 -3.201 1 97.5 38 PHE B N 1
ATOM 1499 C CA . PHE B 1 38 ? -2.029 7.707 -1.882 1 97.5 38 PHE B CA 1
ATOM 1500 C C . PHE B 1 38 ? -1.439 6.305 -1.992 1 97.5 38 PHE B C 1
ATOM 1502 O O . PHE B 1 38 ? -0.519 5.953 -1.251 1 97.5 38 PHE B O 1
ATOM 1509 N N . SER B 1 39 ? -2.025 5.508 -2.889 1 97.19 39 SER B N 1
ATOM 1510 C CA . SER B 1 39 ? -1.556 4.133 -3.023 1 97.19 39 SER B CA 1
ATOM 1511 C C . SER B 1 39 ? -0.079 4.086 -3.402 1 97.19 39 SER B C 1
ATOM 1513 O O . SER B 1 39 ? 0.674 3.26 -2.885 1 97.19 39 SER B O 1
ATOM 1515 N N . GLN B 1 40 ? 0.309 4.965 -4.273 1 96.88 40 GLN B N 1
ATOM 1516 C CA . GLN B 1 40 ? 1.714 5.031 -4.664 1 96.88 40 GLN B CA 1
ATOM 1517 C C . GLN B 1 40 ? 2.59 5.473 -3.496 1 96.88 40 GLN B C 1
ATOM 1519 O O . GLN B 1 40 ? 3.688 4.941 -3.303 1 96.88 40 GLN B O 1
ATOM 1524 N N . ALA B 1 41 ? 2.146 6.438 -2.736 1 98.19 41 ALA B N 1
ATOM 1525 C CA . ALA B 1 41 ? 2.877 6.91 -1.562 1 98.19 41 ALA B CA 1
ATOM 1526 C C . ALA B 1 41 ? 3.064 5.785 -0.546 1 98.19 41 ALA B C 1
ATOM 1528 O O . ALA B 1 41 ? 4.156 5.609 -0.002 1 98.19 41 ALA B O 1
ATOM 1529 N N . LEU B 1 42 ? 1.938 5.078 -0.303 1 97.5 42 LEU B N 1
ATOM 1530 C CA . LEU B 1 42 ? 1.975 3.93 0.6 1 97.5 42 LEU B CA 1
ATOM 1531 C C . LEU B 1 42 ? 3.053 2.938 0.175 1 97.5 42 LEU B C 1
ATOM 1533 O O . LEU B 1 42 ? 3.873 2.52 0.994 1 97.5 42 LEU B O 1
ATOM 1537 N N . PHE B 1 43 ? 3.078 2.596 -1.057 1 95.69 43 PHE B N 1
ATOM 1538 C CA . PHE B 1 43 ? 4.02 1.623 -1.597 1 95.69 43 PHE B CA 1
ATOM 1539 C C . PHE B 1 43 ? 5.445 2.162 -1.546 1 95.69 43 PHE B C 1
ATOM 1541 O O . PHE B 1 43 ? 6.375 1.444 -1.171 1 95.69 43 PHE B O 1
AT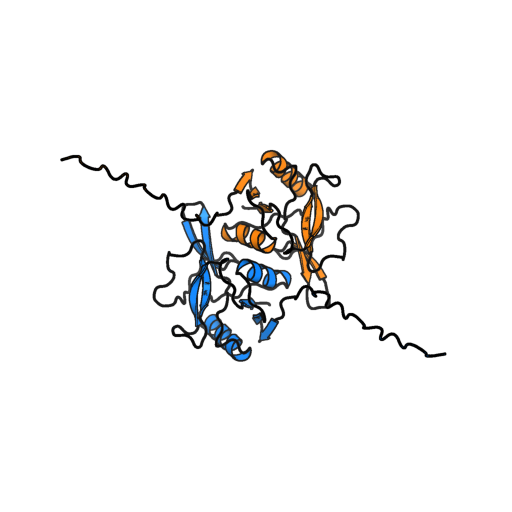OM 1548 N N . ASP B 1 44 ? 5.645 3.432 -1.893 1 94.56 44 ASP B N 1
ATOM 1549 C CA . ASP B 1 44 ? 6.973 4.031 -1.944 1 94.56 44 ASP B CA 1
ATOM 1550 C C . ASP B 1 44 ? 7.625 4.047 -0.562 1 94.56 44 ASP B C 1
ATOM 1552 O O . ASP B 1 44 ? 8.836 3.867 -0.438 1 94.56 44 ASP B O 1
ATOM 1556 N N . CYS B 1 45 ? 6.844 4.289 0.439 1 95.12 45 CYS B N 1
ATOM 1557 C CA . CYS B 1 45 ? 7.406 4.223 1.783 1 95.12 45 CYS B CA 1
ATOM 1558 C C . CYS B 1 45 ? 7.75 2.787 2.162 1 95.12 45 CYS B C 1
ATOM 1560 O O . CYS B 1 45 ? 8.867 2.506 2.592 1 95.12 45 CYS B O 1
ATOM 1562 N N . LYS B 1 46 ? 6.887 1.899 1.929 1 93.06 46 LYS B N 1
ATOM 1563 C CA . LYS B 1 46 ? 7.043 0.527 2.402 1 93.06 46 LYS B CA 1
ATOM 1564 C C . LYS B 1 46 ? 8.195 -0.174 1.688 1 93.06 46 LYS B C 1
ATOM 1566 O O . LYS B 1 46 ? 8.898 -0.99 2.285 1 93.06 46 LYS B O 1
ATOM 1571 N N . ARG B 1 47 ? 8.289 0.082 0.393 1 90.44 47 ARG B N 1
ATOM 1572 C CA . ARG B 1 47 ? 9.336 -0.609 -0.353 1 90.44 47 ARG B CA 1
ATOM 1573 C C . ARG B 1 47 ? 10.719 -0.229 0.165 1 90.44 47 ARG B C 1
ATOM 1575 O O . ARG B 1 47 ? 11.711 -0.893 -0.15 1 90.44 47 ARG B O 1
ATOM 1582 N N . LEU B 1 48 ? 10.828 0.827 0.954 1 88.5 48 LEU B N 1
ATOM 1583 C CA . LEU B 1 48 ? 12.094 1.267 1.535 1 88.5 48 LEU B CA 1
ATOM 1584 C C . LEU B 1 48 ? 12.18 0.866 3.004 1 88.5 48 LEU B C 1
ATOM 1586 O O . LEU B 1 48 ? 13.133 1.244 3.697 1 88.5 48 LEU B O 1
ATOM 1590 N N . GLY B 1 49 ? 11.18 0.118 3.521 1 89.44 49 GLY B N 1
ATOM 1591 C CA . GLY B 1 49 ? 11.164 -0.322 4.906 1 89.44 49 GLY B CA 1
ATOM 1592 C C . GLY B 1 49 ? 10.57 0.708 5.852 1 89.44 49 GLY B C 1
ATOM 1593 O O . GLY B 1 49 ? 10.695 0.583 7.07 1 89.44 49 GLY B O 1
ATOM 1594 N N . TRP B 1 50 ? 10.016 1.729 5.266 1 93.38 50 TRP B N 1
ATOM 1595 C CA . TRP B 1 50 ? 9.367 2.785 6.039 1 93.38 50 TRP B CA 1
ATOM 1596 C C . TRP B 1 50 ? 7.852 2.646 5.988 1 93.38 50 TRP B C 1
ATOM 1598 O O . TRP B 1 50 ? 7.332 1.614 5.559 1 93.38 50 TRP B O 1
ATOM 1608 N N . VAL B 1 51 ? 7.16 3.582 6.648 1 95.81 51 VAL B N 1
ATOM 1609 C CA . VAL B 1 51 ? 5.703 3.623 6.613 1 95.81 51 VAL B CA 1
ATOM 1610 C C . VAL B 1 51 ? 5.23 5.066 6.441 1 95.81 51 VAL B C 1
ATOM 1612 O O . VAL B 1 51 ? 5.953 6.008 6.777 1 95.81 51 VAL B O 1
ATOM 1615 N N . LEU B 1 52 ? 4.051 5.219 5.828 1 98 52 LEU B N 1
ATOM 1616 C CA . LEU B 1 52 ? 3.486 6.562 5.832 1 98 52 LEU B CA 1
ATOM 1617 C C . LEU B 1 52 ? 3.338 7.086 7.258 1 98 52 LEU B C 1
ATOM 1619 O O . LEU B 1 52 ? 2.893 6.359 8.148 1 98 52 LEU B O 1
ATOM 1623 N N . ALA B 1 53 ? 3.672 8.336 7.441 1 98.19 53 ALA B N 1
ATOM 1624 C CA . ALA B 1 53 ? 3.701 8.93 8.773 1 98.19 53 ALA B CA 1
ATOM 1625 C C . ALA B 1 53 ? 2.293 9.07 9.344 1 98.19 53 ALA B C 1
ATOM 1627 O O . ALA B 1 53 ? 1.322 9.188 8.594 1 98.19 53 ALA B O 1
ATOM 1628 N N . ILE B 1 54 ? 2.205 9.055 10.648 1 97.94 54 ILE B N 1
ATOM 1629 C CA . ILE B 1 54 ? 0.94 9.195 11.367 1 97.94 54 ILE B CA 1
ATOM 1630 C C . ILE B 1 54 ? 1.044 10.328 12.383 1 97.94 54 ILE B C 1
ATOM 1632 O O . ILE B 1 54 ? 2.143 10.797 12.695 1 97.94 54 ILE B O 1
ATOM 1636 N N . GLU B 1 55 ? -0.054 10.852 12.828 1 97.75 55 GLU B N 1
ATOM 1637 C CA . GLU B 1 55 ? -0.186 11.828 13.906 1 97.75 55 GLU B CA 1
ATOM 1638 C C . GLU B 1 55 ? -1.115 11.32 15 1 97.75 55 GLU B C 1
ATOM 1640 O O . GLU B 1 55 ? -2.326 11.547 14.953 1 97.75 55 GLU B O 1
ATOM 1645 N N . GLU B 1 56 ? -0.465 10.758 16 1 97.25 56 GLU B N 1
ATOM 1646 C CA . GLU B 1 56 ? -1.29 10.156 17.047 1 97.25 56 GLU B CA 1
ATOM 1647 C C . GLU B 1 56 ? -1.464 11.109 18.234 1 97.25 56 GLU B C 1
ATOM 1649 O O . GLU B 1 56 ? -2.246 10.836 19.141 1 97.25 56 GLU B O 1
ATOM 1654 N N . ASP B 1 57 ? -0.689 12.156 18.297 1 97.56 57 ASP B N 1
ATOM 1655 C CA . ASP B 1 57 ? -0.82 13.18 19.328 1 97.56 57 ASP B CA 1
ATOM 1656 C C . ASP B 1 57 ? -0.284 14.523 18.844 1 97.56 57 ASP B C 1
ATOM 1658 O O . ASP B 1 57 ? 0.233 14.625 17.734 1 97.56 57 ASP B O 1
ATOM 1662 N N . ALA B 1 58 ? -0.487 15.5 19.688 1 97.44 58 ALA B N 1
ATOM 1663 C CA . ALA B 1 58 ? -0.102 16.859 19.328 1 97.44 58 ALA B CA 1
ATOM 1664 C C . ALA B 1 58 ? 1.407 16.969 19.125 1 97.44 58 ALA B C 1
ATOM 1666 O O . ALA B 1 58 ? 1.875 17.75 18.297 1 97.44 58 ALA B O 1
ATOM 1667 N N . GLU B 1 59 ? 2.141 16.219 19.844 1 97.5 59 GLU B N 1
ATOM 1668 C CA . GLU B 1 59 ? 3.594 16.234 19.719 1 97.5 59 GLU B CA 1
ATOM 1669 C C . GLU B 1 59 ? 4.035 15.75 18.344 1 97.5 59 GLU B C 1
ATOM 1671 O O . GLU B 1 59 ? 4.906 16.359 17.719 1 97.5 59 GLU B O 1
ATOM 1676 N N . GLU B 1 60 ? 3.471 14.656 17.922 1 96.62 60 GLU B N 1
ATOM 1677 C CA . GLU B 1 60 ? 3.781 14.148 16.594 1 96.62 60 GLU B CA 1
ATOM 1678 C C . GLU B 1 60 ? 3.367 15.133 15.508 1 96.62 60 GLU B C 1
ATOM 1680 O O . GLU B 1 60 ? 4.078 15.312 14.516 1 96.62 60 GLU B O 1
ATOM 1685 N N . THR B 1 61 ? 2.223 15.781 15.727 1 97.88 61 THR B N 1
ATOM 1686 C CA . THR B 1 61 ? 1.763 16.812 14.797 1 97.88 61 THR B CA 1
ATOM 1687 C C . THR B 1 61 ? 2.791 17.922 14.672 1 97.88 61 THR B C 1
ATOM 1689 O O . THR B 1 61 ? 3.156 18.312 13.555 1 97.88 61 THR B O 1
ATOM 1692 N N . SER B 1 62 ? 3.234 18.422 15.797 1 97.5 62 SER B N 1
ATOM 1693 C CA . SER B 1 62 ? 4.223 19.484 15.812 1 97.5 62 SER B CA 1
ATOM 1694 C C . SER B 1 62 ? 5.539 19.031 15.188 1 97.5 62 SER B C 1
ATOM 1696 O O . SER B 1 62 ? 6.184 19.812 14.469 1 97.5 62 SER B O 1
ATOM 1698 N N . ALA B 1 63 ? 5.945 17.812 15.438 1 97.12 63 ALA B N 1
ATOM 1699 C CA . ALA B 1 63 ? 7.168 17.266 14.852 1 97.12 63 ALA B CA 1
ATOM 1700 C C . ALA B 1 63 ? 7.082 17.25 13.328 1 97.12 63 ALA B C 1
ATOM 1702 O O . ALA B 1 63 ? 8.031 17.625 12.641 1 97.12 63 ALA B O 1
ATOM 1703 N N . LEU B 1 64 ? 5.961 16.797 12.82 1 98.06 64 LEU B N 1
ATOM 1704 C CA . LEU B 1 64 ? 5.789 16.75 11.375 1 98.06 64 LEU B CA 1
ATOM 1705 C C . LEU B 1 64 ? 5.801 18.156 10.773 1 98.06 64 LEU B C 1
ATOM 1707 O O . LEU B 1 64 ? 6.375 18.375 9.703 1 98.06 64 LEU B O 1
ATOM 1711 N N . ASN B 1 65 ? 5.172 19.125 11.461 1 98.25 65 ASN B N 1
ATOM 1712 C CA . ASN B 1 65 ? 5.223 20.5 10.984 1 98.25 65 ASN B CA 1
ATOM 1713 C C . ASN B 1 65 ? 6.66 21.016 10.891 1 98.25 65 ASN B C 1
ATOM 1715 O O . ASN B 1 65 ? 7.023 21.672 9.922 1 98.25 65 ASN B O 1
ATOM 1719 N N . THR B 1 66 ? 7.391 20.703 11.867 1 97.94 66 THR B N 1
ATOM 1720 C CA . THR B 1 66 ? 8.789 21.109 11.891 1 97.94 66 THR B CA 1
ATOM 1721 C C . THR B 1 66 ? 9.555 20.5 10.719 1 97.94 66 THR B C 1
ATOM 1723 O O . THR B 1 66 ? 10.305 21.188 10.031 1 97.94 66 THR B O 1
ATOM 1726 N N . VAL B 1 67 ? 9.375 19.234 10.43 1 97.88 67 VAL B N 1
ATOM 1727 C CA . VAL B 1 67 ? 10.047 18.531 9.344 1 97.88 67 VAL B CA 1
ATOM 1728 C C . VAL B 1 67 ? 9.672 19.172 8.008 1 97.88 67 VAL B C 1
ATOM 1730 O O . VAL B 1 67 ? 10.523 19.359 7.137 1 97.88 67 VAL B O 1
ATOM 1733 N N . LEU B 1 68 ? 8.422 19.5 7.859 1 98.19 68 LEU B N 1
ATOM 1734 C CA . LEU B 1 68 ? 7.957 20.094 6.609 1 98.19 68 LEU B CA 1
ATOM 1735 C C . LEU B 1 68 ? 8.586 21.453 6.387 1 98.19 68 LEU B C 1
ATOM 1737 O O . LEU B 1 68 ? 8.891 21.828 5.254 1 98.19 68 LEU B O 1
ATOM 1741 N N . THR B 1 69 ? 8.742 22.188 7.477 1 97.81 69 THR B N 1
ATOM 1742 C CA . THR B 1 69 ? 9.422 23.469 7.391 1 97.81 69 THR B CA 1
ATOM 1743 C C . THR B 1 69 ? 10.891 23.281 7.016 1 97.81 69 THR B C 1
ATOM 1745 O O . THR B 1 69 ? 11.391 23.938 6.098 1 97.81 69 THR B O 1
ATOM 1748 N N . GLU B 1 70 ? 11.523 22.359 7.621 1 97.19 70 GLU B N 1
ATOM 1749 C CA . GLU B 1 70 ? 12.953 22.125 7.43 1 97.19 70 GLU B CA 1
ATOM 1750 C C . GLU B 1 70 ? 13.242 21.625 6.016 1 97.19 70 GLU B C 1
ATOM 1752 O O . GLU B 1 70 ? 14.305 21.891 5.461 1 97.19 70 GLU B O 1
ATOM 1757 N N . THR B 1 71 ? 12.344 20.953 5.438 1 97.19 71 THR B N 1
ATOM 1758 C CA . THR B 1 71 ? 12.586 20.344 4.137 1 97.19 71 THR B CA 1
ATOM 1759 C C . THR B 1 71 ? 12.023 21.203 3.014 1 97.19 71 THR B C 1
ATOM 1761 O O . THR B 1 71 ? 12.055 20.812 1.846 1 97.19 71 THR B O 1
ATOM 1764 N N . GLY B 1 72 ? 11.484 22.297 3.383 1 97.31 72 GLY B N 1
ATOM 1765 C CA . GLY B 1 72 ? 11.016 23.25 2.377 1 97.31 72 GLY B CA 1
ATOM 1766 C C . GLY B 1 72 ? 9.648 22.891 1.827 1 97.31 72 GLY B C 1
ATOM 1767 O O . GLY B 1 72 ? 9.312 23.266 0.699 1 97.31 72 GLY B O 1
ATOM 1768 N N . HIS B 1 73 ? 8.844 22.203 2.615 1 98.44 73 HIS B N 1
ATOM 1769 C CA . HIS B 1 73 ? 7.535 21.766 2.148 1 98.44 73 HIS B CA 1
ATOM 1770 C C . HIS B 1 73 ? 6.418 22.5 2.867 1 98.44 73 HIS B C 1
ATOM 1772 O O . HIS B 1 73 ? 5.312 21.984 3.018 1 98.44 73 HIS B O 1
ATOM 1778 N N . GLN B 1 74 ? 6.656 23.703 3.297 1 98.12 74 GLN B N 1
ATOM 1779 C CA . GLN B 1 74 ? 5.672 24.469 4.066 1 98.12 74 GLN B CA 1
ATOM 1780 C C . GLN B 1 74 ? 4.441 24.781 3.219 1 98.12 74 GLN B C 1
ATOM 1782 O O . GLN B 1 74 ? 3.334 24.906 3.746 1 98.12 74 GLN B O 1
ATOM 1787 N N . ALA B 1 75 ? 4.57 24.938 1.931 1 98.69 75 ALA B N 1
ATOM 1788 C CA . ALA B 1 75 ? 3.473 25.359 1.066 1 98.69 75 ALA B CA 1
ATOM 1789 C C . ALA B 1 75 ? 2.818 24.172 0.381 1 98.69 75 ALA B C 1
ATOM 1791 O O . ALA B 1 75 ? 2.004 24.344 -0.529 1 98.69 75 ALA B O 1
ATOM 1792 N N . ASP B 1 76 ? 3.186 23 0.758 1 98.75 76 ASP B N 1
ATOM 1793 C CA . ASP B 1 76 ? 2.738 21.797 0.059 1 98.75 76 ASP B CA 1
ATOM 1794 C C . ASP B 1 76 ? 1.745 21 0.905 1 98.75 76 ASP B C 1
ATOM 1796 O O . ASP B 1 76 ? 1.85 20.984 2.133 1 98.75 76 ASP B O 1
ATOM 1800 N N . ASN B 1 77 ? 0.762 20.406 0.258 1 98.75 77 ASN B N 1
ATOM 1801 C CA . ASN B 1 77 ? -0.066 19.391 0.885 1 98.75 77 ASN B CA 1
ATOM 1802 C C . ASN B 1 77 ? 0.659 18.047 0.957 1 98.75 77 ASN B C 1
ATOM 1804 O O . ASN B 1 77 ? 1.455 17.719 0.076 1 98.75 77 ASN B O 1
ATOM 1808 N N . ILE B 1 78 ? 0.33 17.328 2.074 1 98.81 78 ILE B N 1
ATOM 1809 C CA . ILE B 1 78 ? 1.127 16.141 2.371 1 98.81 78 ILE B CA 1
ATOM 1810 C C . ILE B 1 78 ? 0.205 14.953 2.662 1 98.81 78 ILE B C 1
ATOM 1812 O O . ILE B 1 78 ? -0.728 15.07 3.461 1 98.81 78 ILE B O 1
ATOM 1816 N N . TRP B 1 79 ? 0.446 13.781 1.938 1 98.88 79 TRP B N 1
ATOM 1817 C CA . TRP B 1 79 ? -0.221 12.555 2.369 1 98.88 79 TRP B CA 1
ATOM 1818 C C . TRP B 1 79 ? 0.315 12.094 3.721 1 98.88 79 TRP B C 1
ATOM 1820 O O . TRP B 1 79 ? 1.527 12.078 3.943 1 98.88 79 TRP B O 1
ATOM 1830 N N . LEU B 1 80 ? -0.583 11.719 4.652 1 98.81 80 LEU B N 1
ATOM 1831 C CA . LEU B 1 80 ? -0.297 10.93 5.848 1 98.81 80 LEU B CA 1
ATOM 1832 C C . LEU B 1 80 ? -0.818 9.508 5.699 1 98.81 80 LEU B C 1
ATOM 1834 O O . LEU B 1 80 ? -1.345 9.141 4.645 1 98.81 80 LEU B O 1
ATOM 1838 N N . GLY B 1 81 ? -0.708 8.711 6.777 1 98.5 81 GLY B N 1
ATOM 1839 C CA . GLY B 1 81 ? -1.054 7.301 6.672 1 98.5 81 GLY B CA 1
ATOM 1840 C C . GLY B 1 81 ? -2.49 7.008 7.059 1 98.5 81 GLY B C 1
ATOM 1841 O O . GLY B 1 81 ? -2.848 5.855 7.316 1 98.5 81 GLY B O 1
ATOM 1842 N N . GLY B 1 82 ? -3.332 8.016 7.098 1 97.62 82 GLY B N 1
ATOM 1843 C CA . GLY B 1 82 ? -4.703 7.793 7.523 1 97.62 82 GLY B CA 1
ATOM 1844 C C . GLY B 1 82 ? -5.645 7.477 6.375 1 97.62 82 GLY B C 1
ATOM 1845 O O . GLY B 1 82 ? -5.578 8.102 5.316 1 97.62 82 GLY B O 1
ATOM 1846 N N . VAL B 1 83 ? -6.512 6.516 6.602 1 95.88 83 VAL B N 1
ATOM 1847 C CA . VAL B 1 83 ? -7.457 6.086 5.578 1 95.88 83 VAL B CA 1
ATOM 1848 C C . VAL B 1 83 ? -8.812 5.793 6.219 1 95.88 83 VAL B C 1
ATOM 1850 O O . VAL B 1 83 ? -8.891 5.434 7.395 1 95.88 83 VAL B O 1
ATOM 1853 N N . TYR B 1 84 ? -9.828 6.074 5.402 1 93.12 84 TYR B N 1
ATOM 1854 C CA . TYR B 1 84 ? -11.164 5.621 5.789 1 93.12 84 TYR B CA 1
ATOM 1855 C C . TYR B 1 84 ? -11.383 4.168 5.391 1 93.12 84 TYR B C 1
ATOM 1857 O O . TYR B 1 84 ? -11.547 3.863 4.207 1 93.12 84 TYR B O 1
ATOM 1865 N N . GLN B 1 85 ? -11.32 3.262 6.43 1 88.88 85 GLN B N 1
ATOM 1866 C CA . GLN B 1 85 ? -11.43 1.832 6.164 1 88.88 85 GLN B CA 1
ATOM 1867 C C . GLN B 1 85 ? -12.891 1.385 6.18 1 88.88 85 GLN B C 1
ATOM 1869 O O . GLN B 1 85 ? -13.648 1.757 7.074 1 88.88 85 GLN B O 1
ATOM 1874 N N . GLU B 1 86 ? -13.227 0.721 5.086 1 77.44 86 GLU B N 1
ATOM 1875 C CA . GLU B 1 86 ? -14.555 0.109 5.043 1 77.44 86 GLU B CA 1
ATOM 1876 C C . GLU B 1 86 ? -14.5 -1.354 5.473 1 77.44 86 GLU B C 1
ATOM 1878 O O . GLU B 1 86 ? -13.805 -2.162 4.852 1 77.44 86 GLU B O 1
ATOM 1883 N N . ILE B 1 87 ? -14.922 -1.517 6.738 1 69.75 87 ILE B N 1
ATOM 1884 C CA . ILE B 1 87 ? -14.992 -2.895 7.215 1 69.75 87 ILE B CA 1
ATOM 1885 C C . ILE B 1 87 ? -16.359 -3.484 6.887 1 69.75 87 ILE B C 1
ATOM 1887 O O . ILE B 1 87 ? -17.391 -2.863 7.156 1 69.75 87 ILE B O 1
ATOM 1891 N N . SER B 1 88 ? -16.422 -4.695 6.551 1 57.66 88 SER B N 1
ATOM 1892 C CA . SER B 1 88 ? -17.609 -5.473 6.234 1 57.66 88 SER B CA 1
ATOM 1893 C C . SER B 1 88 ? -18.844 -4.574 6.133 1 57.66 88 SER B C 1
ATOM 1895 O O . SER B 1 88 ? -19 -3.637 6.918 1 57.66 88 SER B O 1
ATOM 1897 N N . GLY B 1 89 ? -19.188 -3.922 5.016 1 58.22 89 GLY B N 1
ATOM 1898 C CA . GLY B 1 89 ? -20.391 -3.219 4.617 1 58.22 89 GLY B CA 1
ATOM 1899 C C . GLY B 1 89 ? -21.094 -2.545 5.777 1 58.22 89 GLY B C 1
ATOM 1900 O O . GLY B 1 89 ? -22.031 -1.76 5.574 1 58.22 89 GLY B O 1
ATOM 1901 N N . PHE B 1 90 ? -20.641 -2.805 7.105 1 63.06 90 PHE B N 1
ATOM 1902 C CA . PHE B 1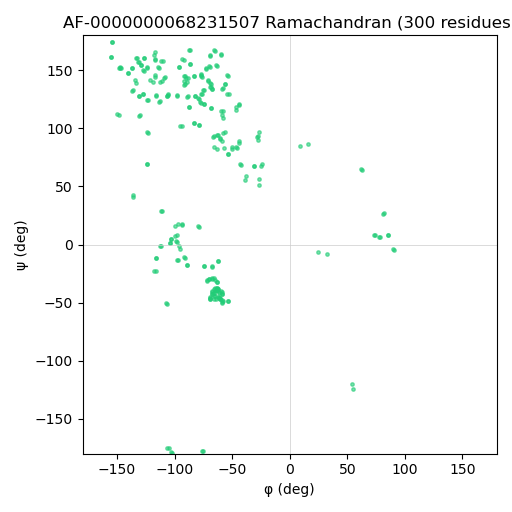 90 ? -21.547 -2.289 8.125 1 63.06 90 PHE B CA 1
ATOM 1903 C C . PHE B 1 90 ? -20.875 -1.208 8.961 1 63.06 90 PHE B C 1
ATOM 1905 O O . PHE B 1 90 ? -21.547 -0.375 9.57 1 63.06 90 PHE B O 1
ATOM 1912 N N . TYR B 1 91 ? -19.578 -1.317 8.93 1 76.44 91 TYR B N 1
ATOM 1913 C CA . TYR B 1 91 ? -18.922 -0.305 9.75 1 76.44 91 TYR B CA 1
ATOM 1914 C C . TYR B 1 91 ? -17.719 0.286 9.031 1 76.44 91 TYR B C 1
ATOM 1916 O O . TYR B 1 91 ? -17.109 -0.375 8.188 1 76.44 91 TYR B O 1
ATOM 1924 N N . SER B 1 92 ? -17.641 1.635 9.039 1 84.31 92 SER B N 1
ATOM 1925 C CA . SER B 1 92 ? -16.484 2.352 8.516 1 84.31 92 SER B CA 1
ATOM 1926 C C . SER B 1 92 ? -15.805 3.182 9.602 1 84.31 92 SER B C 1
ATOM 1928 O O . SER B 1 92 ? -16.469 3.648 10.531 1 84.31 92 SER B O 1
ATOM 1930 N N . GLN B 1 93 ? -14.461 3.168 9.547 1 90.5 93 GLN B N 1
ATOM 1931 C CA . GLN B 1 93 ? -13.703 3.918 10.547 1 90.5 93 GLN B CA 1
ATOM 1932 C C . GLN B 1 93 ? -12.406 4.457 9.961 1 90.5 93 GLN B C 1
ATOM 1934 O O . GLN B 1 93 ? -11.875 3.904 8.992 1 90.5 93 GLN B O 1
ATOM 1939 N N . TRP B 1 94 ? -12.016 5.59 10.586 1 94.75 94 TRP B N 1
ATOM 1940 C CA . TRP B 1 94 ? -10.695 6.113 10.266 1 94.75 94 TRP B CA 1
ATOM 1941 C C . TRP B 1 94 ? -9.609 5.344 11.008 1 94.75 94 TRP B C 1
ATOM 1943 O O . TRP B 1 94 ? -9.664 5.199 12.227 1 94.75 94 TRP B O 1
ATOM 1953 N N . ILE B 1 95 ? -8.641 4.824 10.242 1 96 95 ILE B N 1
ATOM 1954 C CA . ILE B 1 95 ? -7.539 4.086 10.859 1 96 95 ILE B CA 1
ATOM 1955 C C . ILE B 1 95 ? -6.207 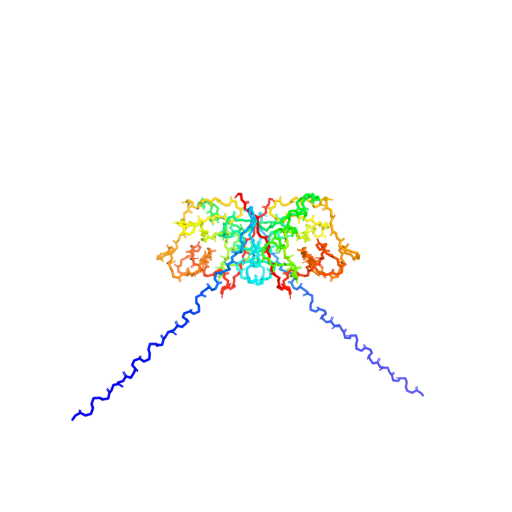4.594 10.312 1 96 95 ILE B C 1
ATOM 1957 O O . ILE B 1 95 ? -6.168 5.254 9.266 1 96 95 ILE B O 1
ATOM 1961 N N . TRP B 1 96 ? -5.191 4.375 11.07 1 97.44 96 TRP B N 1
ATOM 1962 C CA . TRP B 1 96 ? -3.848 4.406 10.5 1 97.44 96 TRP B CA 1
ATOM 1963 C C . TRP B 1 96 ? -3.549 3.119 9.734 1 97.44 96 TRP B C 1
ATOM 1965 O O . TRP B 1 96 ? -3.527 2.035 10.32 1 97.44 96 TRP B O 1
ATOM 1975 N N . ILE B 1 97 ? -3.234 3.188 8.523 1 96 97 ILE B N 1
ATOM 1976 C CA . ILE B 1 97 ? -3.287 2.066 7.59 1 96 97 ILE B CA 1
ATOM 1977 C C . ILE B 1 97 ? -2.184 1.064 7.926 1 96 97 ILE B C 1
ATOM 1979 O O . ILE B 1 97 ? -2.336 -0.137 7.691 1 96 97 ILE B O 1
ATOM 1983 N N . GLU B 1 98 ? -1.099 1.543 8.469 1 93.31 98 GLU B N 1
ATOM 1984 C CA . GLU B 1 98 ? 0.034 0.653 8.711 1 93.31 98 GLU B CA 1
ATOM 1985 C C . GLU B 1 98 ? -0.275 -0.347 9.82 1 93.31 98 GLU B C 1
ATOM 1987 O O . GLU B 1 98 ? -0.019 -1.544 9.672 1 93.31 98 GLU B O 1
ATOM 1992 N N . ASN B 1 99 ? -0.836 0.145 10.898 1 90.62 99 ASN B N 1
ATOM 1993 C CA . ASN B 1 99 ? -1.02 -0.74 12.047 1 90.62 99 ASN B CA 1
ATOM 1994 C C . ASN B 1 99 ? -2.496 -1.025 12.305 1 90.62 99 ASN B C 1
ATOM 1996 O O . ASN B 1 99 ? -2.836 -1.781 13.219 1 90.62 99 ASN B O 1
ATOM 2000 N N . GLY B 1 100 ? -3.311 -0.453 11.539 1 91.88 100 GLY B N 1
ATOM 2001 C CA . GLY B 1 100 ? -4.73 -0.732 11.656 1 91.88 100 GLY B CA 1
ATOM 2002 C C . GLY B 1 100 ? -5.363 -0.099 12.883 1 91.88 100 GLY B C 1
ATOM 2003 O O . GLY B 1 100 ? -6.531 -0.353 13.188 1 91.88 100 GLY B O 1
ATOM 2004 N N . LYS B 1 101 ? -4.652 0.729 13.586 1 94.81 101 LYS B N 1
ATOM 2005 C CA . LYS B 1 101 ? -5.199 1.369 14.781 1 94.81 101 LYS B CA 1
ATOM 2006 C C . LYS B 1 101 ? -6.258 2.406 14.414 1 94.81 101 LYS B C 1
ATOM 2008 O O . LYS B 1 101 ? -6.082 3.17 13.461 1 94.81 101 LYS B O 1
ATOM 2013 N N . ILE B 1 102 ? -7.297 2.418 15.266 1 95.44 102 ILE B N 1
ATOM 2014 C CA . ILE B 1 102 ? -8.328 3.438 15.125 1 95.44 102 ILE B CA 1
ATOM 2015 C C . ILE B 1 102 ? -7.762 4.805 15.492 1 95.44 102 ILE B C 1
ATOM 2017 O O . ILE B 1 102 ? -7.027 4.934 16.484 1 95.44 102 ILE B O 1
ATOM 2021 N N . ILE B 1 103 ? -8.102 5.738 14.672 1 97.31 103 ILE B N 1
ATOM 2022 C CA . ILE B 1 103 ? -7.637 7.098 14.93 1 97.31 103 ILE B CA 1
ATOM 2023 C C . ILE B 1 103 ? -8.43 7.703 16.094 1 97.31 103 ILE B C 1
ATOM 2025 O O . ILE B 1 103 ? -9.648 7.852 16 1 97.31 103 ILE B O 1
ATOM 2029 N N . GLU B 1 104 ? -7.672 8.094 17.156 1 97.19 104 GLU B N 1
ATOM 2030 C CA . GLU B 1 104 ? -8.289 8.656 18.344 1 97.19 104 GLU B CA 1
ATOM 2031 C C . GLU B 1 104 ? -8.039 10.156 18.438 1 97.19 104 GLU B C 1
ATOM 2033 O O . GLU B 1 104 ? -8.945 10.922 18.766 1 97.19 104 GLU B O 1
ATOM 2038 N N . TYR B 1 105 ? -6.848 10.531 18.312 1 97.44 105 TYR B N 1
ATOM 2039 C CA . TYR B 1 105 ? -6.508 11.945 18.188 1 97.44 105 TYR B CA 1
ATOM 2040 C C . TYR B 1 105 ? -6.816 12.453 16.781 1 97.44 105 TYR B C 1
ATOM 2042 O O . TYR B 1 105 ? -6.406 11.852 15.789 1 97.44 105 TYR B O 1
ATOM 2050 N N . THR B 1 106 ? -7.555 13.602 16.75 1 97.38 106 THR B N 1
ATOM 2051 C CA . THR B 1 106 ? -7.887 14.102 15.43 1 97.38 106 THR B CA 1
ATOM 2052 C C . THR B 1 106 ? -7.406 15.547 15.266 1 97.38 106 THR B C 1
ATOM 2054 O O . THR B 1 106 ? -7.262 16.281 16.25 1 97.38 106 THR B O 1
ATOM 2057 N N . ASN B 1 107 ? -7.105 15.953 14.055 1 98.44 107 ASN B N 1
ATOM 2058 C CA . ASN B 1 107 ? -6.691 17.297 13.664 1 98.44 107 ASN B CA 1
ATOM 2059 C C . ASN B 1 107 ? -7.391 17.75 12.391 1 98.44 107 ASN B C 1
ATOM 2061 O O . ASN B 1 107 ? -6.75 18.266 11.469 1 98.44 107 ASN B O 1
ATOM 2065 N N . TRP B 1 108 ? -8.648 17.484 12.312 1 98.12 108 TRP B N 1
ATOM 2066 C CA . TRP B 1 108 ? -9.43 17.812 11.125 1 98.12 108 TRP B CA 1
ATOM 2067 C C . TRP B 1 108 ? -9.594 19.328 10.984 1 98.12 108 TRP B C 1
ATOM 2069 O O . TRP B 1 108 ? -9.812 20.031 11.977 1 98.12 108 TRP B O 1
ATOM 2079 N N . GLN B 1 109 ? -9.477 19.797 9.766 1 97.81 109 GLN B N 1
ATOM 2080 C CA . GLN B 1 109 ? -9.867 21.172 9.531 1 97.81 109 GLN B CA 1
ATOM 2081 C C . GLN B 1 109 ? -11.375 21.359 9.656 1 97.81 109 GLN B C 1
ATOM 2083 O O . GLN B 1 109 ? -12.125 20.375 9.586 1 97.81 109 GLN B O 1
ATOM 2088 N N . SER B 1 110 ? -11.75 22.594 9.797 1 96.06 110 SER B N 1
ATOM 2089 C CA . SER B 1 110 ? -13.18 22.891 9.914 1 96.06 110 SER B CA 1
ATOM 2090 C C . SER B 1 110 ? -13.961 22.297 8.742 1 96.06 110 SER B C 1
ATOM 2092 O O . SER B 1 110 ? -13.57 22.453 7.586 1 96.06 110 SER B O 1
ATOM 2094 N N . GLY B 1 111 ? -15.047 21.562 9.07 1 94.62 111 GLY B N 1
ATOM 2095 C CA . GLY B 1 111 ? -15.914 20.984 8.055 1 94.62 111 GLY B CA 1
ATOM 2096 C C . GLY B 1 111 ? -15.484 19.594 7.629 1 94.62 111 GLY B C 1
ATOM 2097 O O . GLY B 1 111 ? -16.172 18.938 6.84 1 94.62 111 GLY B O 1
ATOM 2098 N N . GLU B 1 112 ? -14.414 19.172 8.156 1 95.44 112 GLU B N 1
ATOM 2099 C CA . GLU B 1 112 ? -13.906 17.859 7.793 1 95.44 112 GLU B CA 1
ATOM 2100 C C . GLU B 1 112 ? -14.008 16.875 8.969 1 95.44 112 GLU B C 1
ATOM 2102 O O . GLU B 1 112 ? -14.047 17.297 10.125 1 95.44 112 GLU B O 1
ATOM 2107 N N . PRO B 1 113 ? -14.016 15.523 8.719 1 93.31 113 PRO B N 1
ATOM 2108 C CA . PRO B 1 113 ? -14.016 14.906 7.395 1 93.31 113 PRO B CA 1
ATOM 2109 C C . PRO B 1 113 ? -15.383 15 6.703 1 93.31 113 PRO B C 1
ATOM 2111 O O . PRO B 1 113 ? -16.406 14.711 7.324 1 93.31 113 PRO B O 1
ATOM 2114 N N . SER B 1 114 ? -15.281 15.406 5.449 1 85.88 114 SER B N 1
ATOM 2115 C CA . SER B 1 114 ? -16.516 15.5 4.68 1 85.88 114 SER B CA 1
ATOM 2116 C C . SER B 1 114 ? -16.906 14.141 4.105 1 85.88 114 SER B C 1
ATOM 2118 O O . SER B 1 114 ? -16.062 13.258 3.939 1 85.88 114 SER B O 1
ATOM 2120 N N . GLN B 1 115 ? -18.141 13.859 4.02 1 72.12 115 GLN B N 1
ATOM 2121 C CA . GLN B 1 115 ? -18.656 12.602 3.502 1 72.12 115 GLN B CA 1
ATOM 2122 C C . GLN B 1 115 ? -18.656 12.586 1.976 1 72.12 115 GLN B C 1
ATOM 2124 O O . GLN B 1 115 ? -19.219 11.688 1.354 1 72.12 115 GLN B O 1
ATOM 2129 N N . SER B 1 116 ? -17.969 13.461 1.443 1 67.12 116 SER B N 1
ATOM 2130 C CA . SER B 1 116 ? -18.156 13.672 0.011 1 67.12 116 SER B CA 1
ATOM 2131 C C . SER B 1 116 ? -17.234 12.773 -0.802 1 67.12 116 SER B C 1
ATOM 2133 O O . SER B 1 116 ? -17.453 12.555 -1.994 1 67.12 116 SER B O 1
ATOM 2135 N N . SER B 1 117 ? -16.266 12.266 -0.213 1 66.94 117 SER B N 1
ATOM 2136 C CA . SER B 1 117 ? -15.312 11.516 -1.025 1 66.94 117 SER B CA 1
ATOM 2137 C C . SER B 1 117 ? -15.469 10.016 -0.817 1 66.94 117 SER B C 1
ATOM 2139 O O . SER B 1 117 ? -15.711 9.555 0.303 1 66.94 117 SER B O 1
ATOM 2141 N N . THR B 1 118 ? -15.555 9.43 -2 1 73.5 118 THR B N 1
ATOM 2142 C CA . THR B 1 118 ? -15.484 7.973 -1.948 1 73.5 118 THR B CA 1
ATOM 2143 C C . THR B 1 118 ? -14.094 7.508 -1.54 1 73.5 118 THR B C 1
ATOM 2145 O O . THR B 1 118 ? -13.094 7.918 -2.139 1 73.5 118 THR B O 1
ATOM 2148 N N . TYR B 1 119 ? -13.898 6.789 -0.385 1 76.69 119 TYR B N 1
ATOM 2149 C CA . TYR B 1 119 ? -12.672 6.227 0.162 1 76.69 119 TYR B CA 1
ATOM 2150 C C . TYR B 1 119 ? -11.656 7.324 0.473 1 76.69 119 TYR B C 1
ATOM 2152 O O . TYR B 1 119 ? -10.609 7.414 -0.173 1 76.69 119 TYR B O 1
ATOM 2160 N N . PRO B 1 120 ? -11.914 8.148 1.347 1 93.31 120 PRO B N 1
ATOM 2161 C CA . PRO B 1 120 ? -11.023 9.273 1.617 1 93.31 120 PRO B CA 1
ATOM 2162 C C . PRO B 1 120 ? -9.789 8.867 2.428 1 93.31 120 PRO B C 1
ATOM 2164 O O . PRO B 1 120 ? -9.852 7.914 3.207 1 93.31 120 PRO B O 1
ATOM 2167 N N . CYS B 1 121 ? -8.727 9.477 2.15 1 96.81 121 CYS B N 1
ATOM 2168 C CA . CYS B 1 121 ? -7.457 9.391 2.857 1 96.81 121 CYS B CA 1
ATOM 2169 C C . CYS B 1 121 ? -7.074 10.742 3.457 1 96.81 121 CYS B C 1
ATOM 2171 O O . CYS B 1 121 ? -7.59 11.781 3.041 1 96.81 121 CYS B O 1
ATOM 2173 N N . ILE B 1 122 ? -6.207 10.75 4.445 1 97.94 122 ILE B N 1
ATOM 2174 C CA . ILE B 1 122 ? -5.875 11.977 5.156 1 97.94 122 ILE B CA 1
ATOM 2175 C C . ILE B 1 122 ? -4.738 12.695 4.441 1 97.94 122 ILE B C 1
ATOM 2177 O O . ILE B 1 122 ? -3.656 12.133 4.258 1 97.94 122 ILE B O 1
ATOM 2181 N N . ARG B 1 123 ? -5.055 13.836 4.023 1 98.12 123 ARG B N 1
ATOM 2182 C CA . ARG B 1 123 ? -4.062 14.797 3.543 1 98.12 123 ARG B CA 1
ATOM 2183 C C . ARG B 1 123 ? -3.865 15.93 4.547 1 98.12 123 ARG B C 1
ATOM 2185 O O . ARG B 1 123 ? -4.836 16.516 5.027 1 98.12 123 ARG B O 1
ATOM 2192 N N . LYS B 1 124 ? -2.662 16.219 4.934 1 98.75 124 LYS B N 1
ATOM 2193 C CA . LYS B 1 124 ? -2.297 17.344 5.781 1 98.75 124 LYS B CA 1
ATOM 2194 C C . LYS B 1 124 ? -2.17 18.625 4.969 1 98.75 124 LYS B C 1
ATOM 2196 O O . LYS B 1 124 ? -1.47 18.656 3.953 1 98.75 124 LYS B O 1
ATOM 2201 N N . ASP B 1 125 ? -2.846 19.656 5.391 1 98.81 125 ASP B N 1
ATOM 2202 C CA . ASP B 1 125 ? -2.846 20.922 4.652 1 98.81 125 ASP B CA 1
ATOM 2203 C C . ASP B 1 125 ? -1.508 21.641 4.801 1 98.81 125 ASP B C 1
ATOM 2205 O O . ASP B 1 125 ? -0.859 21.547 5.844 1 98.81 125 ASP B O 1
ATOM 2209 N N . ALA B 1 126 ? -1.214 22.422 3.756 1 98.88 126 ALA B N 1
ATOM 2210 C CA . ALA B 1 126 ? -0.008 23.234 3.775 1 98.88 126 ALA B CA 1
ATOM 2211 C C . ALA B 1 126 ? 0.03 24.125 5.016 1 98.88 126 ALA B C 1
ATOM 2213 O O . ALA B 1 126 ? -1.007 24.625 5.461 1 98.88 126 ALA B O 1
ATOM 2214 N N . LEU B 1 127 ? 1.251 24.344 5.535 1 98.75 127 LEU B N 1
ATOM 2215 C CA . LEU B 1 127 ? 1.415 25.172 6.715 1 98.75 127 LEU B CA 1
ATOM 2216 C C . LEU B 1 127 ? 1.076 26.625 6.398 1 98.75 127 LEU B C 1
ATOM 2218 O O . LEU B 1 127 ? 0.781 27.422 7.305 1 98.75 127 LEU B O 1
ATOM 2222 N N . THR B 1 128 ? 1.073 27 5.156 1 98.62 128 THR B N 1
ATOM 2223 C CA . THR B 1 128 ? 0.802 28.359 4.727 1 98.62 128 THR B CA 1
ATOM 2224 C C . THR B 1 128 ? -0.668 28.531 4.355 1 98.62 128 THR B C 1
ATOM 2226 O O . THR B 1 128 ? -1.085 29.609 3.924 1 98.62 128 THR B O 1
ATOM 2229 N N . SER B 1 129 ? -1.427 27.5 4.395 1 98.5 129 SER B N 1
ATOM 2230 C CA . SER B 1 129 ? -2.834 27.531 4.016 1 98.5 129 SER B CA 1
ATOM 2231 C C . SER B 1 129 ? -3.68 28.203 5.098 1 98.5 129 SER B C 1
ATOM 2233 O O . SER B 1 129 ? -3.15 28.656 6.109 1 98.5 129 SER B O 1
ATOM 2235 N N . SER B 1 130 ? -4.984 28.25 4.879 1 98.31 130 SER B N 1
ATOM 2236 C CA . SER B 1 130 ? -5.934 28.781 5.844 1 98.31 130 SER B CA 1
ATOM 2237 C C . SER B 1 130 ? -6.148 27.812 7.008 1 98.31 130 SER B C 1
ATOM 2239 O O . SER B 1 130 ? -6.668 28.203 8.055 1 98.31 130 SER B O 1
ATOM 2241 N N . TYR B 1 131 ? -5.848 26.594 6.926 1 98.31 131 TYR B N 1
ATOM 2242 C CA . TYR B 1 131 ? -5.898 25.562 7.953 1 98.31 131 TYR B CA 1
ATOM 2243 C C . TYR B 1 131 ? -4.539 24.891 8.125 1 98.31 131 TYR B C 1
ATOM 2245 O O . TYR B 1 131 ? -4.383 23.703 7.812 1 98.31 131 TYR B O 1
ATOM 2253 N N . PRO B 1 132 ? -3.57 25.641 8.664 1 98.56 132 PRO B N 1
ATOM 2254 C CA . PRO B 1 132 ? -2.18 25.188 8.641 1 98.56 132 PRO B CA 1
ATOM 2255 C C . PRO B 1 132 ? -1.989 23.859 9.359 1 98.56 132 PRO B C 1
ATOM 2257 O O . PRO B 1 132 ? -2.127 23.781 10.578 1 98.56 132 PRO B O 1
ATOM 2260 N N . GLY B 1 133 ? -1.611 22.844 8.594 1 98.69 133 GLY B N 1
ATOM 2261 C CA . GLY B 1 133 ? -1.212 21.562 9.133 1 98.69 133 GLY B CA 1
ATOM 2262 C C . GLY B 1 133 ? -2.387 20.703 9.555 1 98.69 133 GLY B C 1
ATOM 2263 O O . GLY B 1 133 ? -2.205 19.656 10.195 1 98.69 133 GLY B O 1
ATOM 2264 N N . GLN B 1 134 ? -3.588 21.141 9.273 1 98.75 134 GLN B N 1
ATOM 2265 C CA . GLN B 1 134 ? -4.762 20.344 9.633 1 98.75 134 GLN B CA 1
ATOM 2266 C C . GLN B 1 134 ? -5.105 19.344 8.539 1 98.75 134 GLN B C 1
ATOM 2268 O O . GLN B 1 134 ? -4.551 19.391 7.441 1 98.75 134 GLN B O 1
ATOM 2273 N N . TRP B 1 135 ? -6 18.422 8.953 1 98.56 135 TRP B N 1
ATOM 2274 C CA . TRP B 1 135 ? -6.273 17.297 8.055 1 98.56 135 TRP B CA 1
ATOM 2275 C C . TRP B 1 135 ? -7.449 17.609 7.137 1 98.56 135 TRP B C 1
ATOM 2277 O O . TRP B 1 135 ? -8.422 18.234 7.551 1 98.56 135 TRP B O 1
ATOM 2287 N N . TYR B 1 136 ? -7.359 17.125 5.945 1 97.25 136 TYR B N 1
ATOM 2288 C CA . TYR B 1 136 ? -8.43 17.125 4.953 1 97.25 136 TYR B CA 1
ATOM 2289 C C . TYR B 1 136 ? -8.656 15.719 4.402 1 97.25 136 TYR B C 1
ATOM 2291 O O . TYR B 1 136 ? -7.703 15.016 4.062 1 97.25 136 TYR B O 1
ATOM 2299 N N . ALA B 1 137 ? -9.945 15.258 4.406 1 96.56 137 ALA B N 1
ATOM 2300 C CA . ALA B 1 137 ? -10.289 13.961 3.842 1 96.56 137 ALA B CA 1
ATOM 2301 C C . ALA B 1 137 ? -10.367 14.023 2.32 1 96.56 137 ALA B C 1
ATOM 2303 O O . ALA B 1 137 ? -11.391 14.445 1.762 1 96.56 137 ALA B O 1
ATOM 2304 N N . ASN B 1 138 ? -9.359 13.539 1.701 1 95.56 138 ASN B N 1
ATOM 2305 C CA . ASN B 1 138 ? -9.266 13.672 0.251 1 95.56 138 ASN B CA 1
ATOM 2306 C C . ASN B 1 138 ? -9.367 12.32 -0.443 1 95.56 138 ASN B C 1
ATOM 2308 O O . ASN B 1 138 ? -8.984 11.297 0.127 1 95.56 138 ASN B O 1
ATOM 2312 N N . ASN B 1 139 ? -9.867 12.336 -1.704 1 94.12 139 ASN B N 1
ATOM 2313 C CA . ASN B 1 139 ? -9.883 11.094 -2.467 1 94.12 139 ASN B CA 1
ATOM 2314 C C . ASN B 1 139 ? -8.477 10.516 -2.611 1 94.12 139 ASN B C 1
ATOM 2316 O O . ASN B 1 139 ? -7.539 11.227 -2.963 1 94.12 139 ASN B O 1
ATOM 2320 N N . CYS B 1 140 ? -8.305 9.258 -2.4 1 95.31 140 CYS B N 1
ATOM 2321 C CA . CYS B 1 140 ? -7.004 8.609 -2.291 1 95.31 140 CYS B CA 1
ATOM 2322 C C . CYS B 1 140 ? -6.316 8.539 -3.65 1 95.31 140 CYS B C 1
ATOM 2324 O O . CYS B 1 140 ? -5.086 8.508 -3.727 1 95.31 140 CYS B O 1
ATOM 2326 N N . GLU B 1 141 ? -7.148 8.445 -4.625 1 93.75 141 GLU B N 1
ATOM 2327 C CA . GLU B 1 141 ? -6.543 8.039 -5.891 1 93.75 141 GLU B CA 1
ATOM 2328 C C . GLU B 1 141 ? -6.676 9.133 -6.941 1 93.75 141 GLU B C 1
ATOM 2330 O O . GLU B 1 141 ? -6.008 9.094 -7.98 1 93.75 141 GLU B O 1
ATOM 2335 N N . SER B 1 142 ? -7.465 10.141 -6.703 1 93.25 142 SER B N 1
ATOM 2336 C CA . SER B 1 142 ? -7.738 11.156 -7.715 1 93.25 142 SER B CA 1
ATOM 2337 C C . SER B 1 142 ? -6.754 12.32 -7.613 1 93.25 142 SER B C 1
ATOM 2339 O O . SER B 1 142 ? -6.703 13.172 -8.5 1 93.25 142 SER B O 1
ATOM 2341 N N . ASN B 1 143 ? -5.992 12.336 -6.516 1 94.5 143 ASN B N 1
ATOM 2342 C CA . ASN B 1 143 ? -5.043 13.422 -6.293 1 94.5 143 ASN B CA 1
ATOM 2343 C C . ASN B 1 143 ? -3.639 12.891 -6.02 1 94.5 143 ASN B C 1
ATOM 2345 O O . ASN B 1 143 ? -3.477 11.758 -5.555 1 94.5 143 ASN B O 1
ATOM 2349 N N . SER B 1 144 ? -2.697 13.711 -6.434 1 97.94 144 SER B N 1
ATOM 2350 C CA . SER B 1 144 ? -1.307 13.414 -6.105 1 97.94 144 SER B CA 1
ATOM 2351 C C . SER B 1 144 ? -0.713 14.5 -5.207 1 97.94 144 SER B C 1
ATOM 2353 O O . SER B 1 144 ? -0.828 15.688 -5.504 1 97.94 144 SER B O 1
ATOM 2355 N N . TYR B 1 145 ? -0.123 14.117 -4.094 1 98.62 145 TYR B N 1
ATOM 2356 C CA . TYR B 1 145 ? 0.542 15.016 -3.156 1 98.62 145 TYR B CA 1
ATOM 2357 C C . TYR B 1 145 ? 1.913 14.477 -2.764 1 98.62 145 TYR B C 1
ATOM 2359 O O . TYR B 1 145 ? 2.229 13.312 -3.025 1 98.62 145 TYR B O 1
ATOM 2367 N N . TYR B 1 146 ? 2.756 15.422 -2.238 1 98.62 146 TYR B N 1
ATOM 2368 C CA . TYR B 1 146 ? 3.922 14.93 -1.511 1 98.62 146 TYR B CA 1
ATOM 2369 C C . TYR B 1 146 ? 3.5 14.078 -0.319 1 98.62 146 TYR B C 1
ATOM 2371 O O . TYR B 1 146 ? 2.322 14.047 0.045 1 98.62 146 TYR B O 1
ATOM 2379 N N . PHE B 1 147 ? 4.441 13.328 0.172 1 98.75 147 PHE B N 1
ATOM 2380 C CA . PHE B 1 147 ? 4.125 12.453 1.291 1 98.75 147 PHE B CA 1
ATOM 2381 C C . PHE B 1 147 ? 5.324 12.297 2.217 1 98.75 147 PHE B C 1
ATOM 2383 O O . PHE B 1 147 ? 6.461 12.555 1.814 1 98.75 147 PHE B O 1
ATOM 2390 N N . ILE B 1 148 ? 4.977 12.047 3.443 1 98.44 148 ILE B N 1
ATOM 2391 C CA . ILE B 1 148 ? 6.012 11.891 4.461 1 98.44 148 ILE B CA 1
ATOM 2392 C C . ILE B 1 148 ? 6.035 10.453 4.957 1 98.44 148 ILE B C 1
ATOM 2394 O O . ILE B 1 148 ? 4.996 9.891 5.312 1 98.44 148 ILE B O 1
ATOM 2398 N N . CYS B 1 149 ? 7.191 9.836 4.84 1 97.44 149 CYS B N 1
ATOM 2399 C CA . CYS B 1 149 ? 7.434 8.516 5.41 1 97.44 149 CYS B CA 1
ATOM 2400 C C . CYS B 1 149 ? 8.102 8.625 6.777 1 97.44 149 CYS B C 1
ATOM 2402 O O . CYS B 1 149 ? 8.773 9.617 7.066 1 97.44 149 CYS B O 1
ATOM 2404 N N . GLN B 1 150 ? 7.836 7.609 7.551 1 96.62 150 GLN B N 1
ATOM 2405 C CA . GLN B 1 150 ? 8.453 7.504 8.867 1 96.62 150 GLN B CA 1
ATOM 2406 C C . GLN B 1 150 ? 9.211 6.188 9.023 1 96.62 150 GLN B C 1
ATOM 2408 O O . GLN B 1 150 ? 8.703 5.129 8.641 1 96.62 150 GLN B O 1
ATOM 2413 N N . GLY B 1 151 ? 10.43 6.266 9.352 1 89.44 151 GLY B N 1
ATOM 2414 C CA . GLY B 1 151 ? 11.273 5.098 9.57 1 89.44 151 GLY B CA 1
ATOM 2415 C C . GLY B 1 151 ? 11.789 5.004 10.992 1 89.44 151 GLY B C 1
ATOM 2416 O O . GLY B 1 151 ? 11.633 5.938 11.781 1 89.44 151 GLY B O 1
ATOM 2417 N N . ASP B 1 152 ? 12.289 3.771 11.406 1 67.94 152 ASP B N 1
ATOM 2418 C CA . ASP B 1 152 ? 12.93 3.607 12.711 1 67.94 152 ASP B CA 1
ATOM 2419 C C . ASP B 1 152 ? 14.305 4.273 12.727 1 67.94 152 ASP B C 1
ATOM 2421 O O . ASP B 1 152 ? 14.93 4.457 11.68 1 67.94 152 ASP B O 1
#

Organism: Rhynchophorus ferrugineus (NCBI:txid354439)

Radius of gyration: 22.99 Å; Cα contacts (8 Å, |Δi|>4): 583; chains: 2; bounding box: 97×54×68 Å

Solvent-accessible surface area (backbone atoms only — not comparable to full-atom values): 16676 Å² total; per-residue (Å²): 136,86,80,77,76,72,78,76,72,76,72,73,68,74,64,80,60,80,78,66,84,48,66,45,79,49,92,50,32,34,34,43,74,50,63,33,28,46,33,47,43,45,38,60,20,41,45,52,72,29,32,47,26,72,54,73,43,70,66,45,45,53,50,52,52,50,44,29,51,74,69,69,41,34,80,40,45,29,38,44,26,34,33,49,26,51,37,73,103,80,47,71,47,52,21,32,64,88,78,62,44,70,64,78,52,82,54,58,28,93,81,41,73,52,86,78,42,77,59,23,22,34,28,30,33,16,57,72,48,97,48,54,60,20,32,39,52,34,46,30,75,85,44,63,34,27,33,34,24,32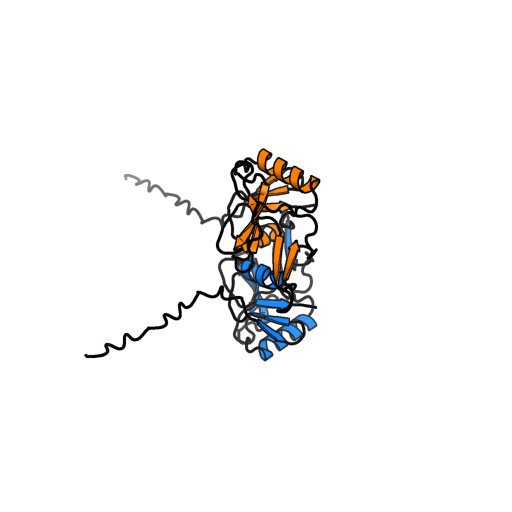,44,131,136,85,78,77,75,71,77,77,72,76,72,73,68,75,63,80,62,78,78,64,82,47,66,47,79,52,92,48,33,36,35,42,75,49,65,34,30,46,34,48,45,45,40,60,21,41,44,52,72,28,33,47,28,76,55,75,44,71,66,46,45,53,52,51,51,51,45,29,51,75,70,69,39,35,78,40,46,29,38,44,26,35,33,48,26,53,37,75,101,79,47,73,47,52,21,33,64,88,79,62,44,70,64,79,52,82,54,58,27,93,81,42,74,53,86,79,40,77,59,24,21,34,28,31,34,16,57,72,49,97,47,54,59,20,31,40,52,36,45,30,75,84,43,64,34,27,32,34,23,33,44,133

Secondary structure (DSSP, 8-state):
----------------------EEEETTEEEESS-B-HHHHHHHHHTTT-EE----SHHHHHHHHHHHHHTT-TTS-EEEEEEEEEEGGGEEEEEETTT-PBP-S--BPTT-S-TTSSSEEEEEPPTTSSSTT-EEEEETTT--BEEEEE--/----------------------EEEETTEEEESS-B-HHHHHHHHHTTT-EE----SHHHHHHHHHHHHHTT-TTS-EEEEEEEEEEGGGEEEEEETTT-PBP-S--BPTT-S-TTSSSEEEEEPPTTSSSTT-EEEEETTT--BEEEEE--

pLDDT: mean 86.71, std 19.2, range [33.28, 98.88]